Protein AF-A0A812GEQ7-F1 (afdb_monomer)

Mean predicted aligned error: 13.12 Å

Structure (mmCIF, N/CA/C/O backbone):
data_AF-A0A812GEQ7-F1
#
_entry.id   AF-A0A812GEQ7-F1
#
loop_
_atom_site.group_PDB
_atom_site.id
_atom_site.type_symbol
_atom_site.label_atom_id
_atom_site.label_alt_id
_atom_site.label_comp_id
_atom_site.label_asym_id
_atom_site.label_entity_id
_atom_site.label_seq_id
_atom_site.pdbx_PDB_ins_code
_atom_site.Cartn_x
_atom_site.Cartn_y
_atom_site.Cartn_z
_atom_site.occupancy
_atom_site.B_iso_or_equiv
_atom_site.auth_seq_id
_atom_site.auth_comp_id
_atom_site.auth_asym_id
_atom_site.auth_atom_id
_atom_site.pdbx_PDB_model_num
ATOM 1 N N . MET A 1 1 ? 52.650 48.477 -54.636 1.00 41.59 1 MET A N 1
ATOM 2 C CA . MET A 1 1 ? 52.864 47.224 -53.885 1.00 41.59 1 MET A CA 1
ATOM 3 C C . MET A 1 1 ? 51.781 47.128 -52.823 1.00 41.59 1 MET A C 1
ATOM 5 O O . MET A 1 1 ? 51.827 47.891 -51.873 1.00 41.59 1 MET A O 1
ATOM 9 N N . ALA A 1 2 ? 50.787 46.263 -53.004 1.00 38.09 2 ALA A N 1
ATOM 10 C CA . ALA A 1 2 ? 49.797 45.956 -51.974 1.00 38.09 2 ALA A CA 1
ATOM 11 C C . ALA A 1 2 ? 49.578 44.440 -52.009 1.00 38.09 2 ALA A C 1
ATOM 13 O O . ALA A 1 2 ? 49.110 43.899 -53.008 1.00 38.09 2 ALA A O 1
ATOM 14 N N . ARG A 1 3 ? 50.054 43.754 -50.967 1.00 40.00 3 ARG A N 1
ATOM 15 C CA . ARG A 1 3 ? 49.939 42.303 -50.798 1.00 40.00 3 ARG A CA 1
ATOM 16 C C . ARG A 1 3 ? 48.528 41.986 -50.309 1.00 40.00 3 ARG A C 1
ATOM 18 O O . ARG A 1 3 ? 48.161 42.398 -49.214 1.00 40.00 3 ARG A O 1
ATOM 25 N N . ALA A 1 4 ? 47.769 41.246 -51.111 1.00 40.28 4 ALA A N 1
ATOM 26 C CA . ALA A 1 4 ? 46.547 40.589 -50.676 1.00 40.28 4 ALA A CA 1
ATOM 27 C C . ALA A 1 4 ? 46.926 39.387 -49.796 1.00 40.28 4 ALA A C 1
ATOM 29 O O . ALA A 1 4 ? 47.570 38.448 -50.263 1.00 40.28 4 ALA A O 1
ATOM 30 N N . LEU A 1 5 ? 46.572 39.443 -48.513 1.00 43.34 5 LEU A N 1
ATOM 31 C CA . LEU A 1 5 ? 46.620 38.301 -47.604 1.00 43.34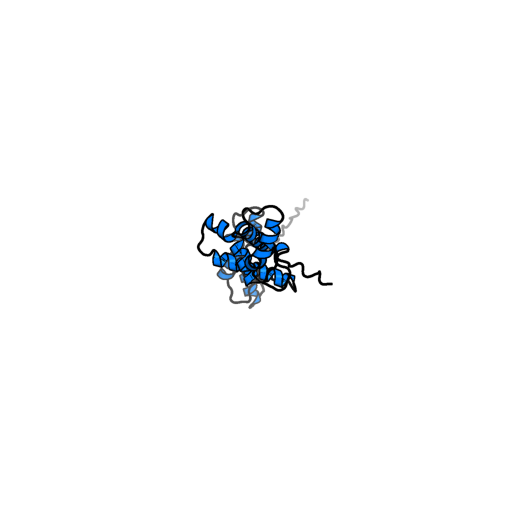 5 LEU A CA 1
ATOM 32 C C . LEU A 1 5 ? 45.310 37.527 -47.761 1.00 43.34 5 LEU A C 1
ATOM 34 O O . LEU A 1 5 ? 44.252 37.983 -47.337 1.00 43.34 5 LEU A O 1
ATOM 38 N N . VAL A 1 6 ? 45.395 36.371 -48.416 1.00 46.00 6 VAL A N 1
ATOM 39 C CA . VAL A 1 6 ? 44.318 35.382 -48.496 1.00 46.00 6 VAL A CA 1
ATOM 40 C C . VAL A 1 6 ? 44.227 34.698 -47.131 1.00 46.00 6 VAL A C 1
ATOM 42 O O . VAL A 1 6 ? 45.097 33.913 -46.763 1.00 46.00 6 VAL A O 1
ATOM 45 N N . LEU A 1 7 ? 43.196 35.040 -46.359 1.00 41.62 7 LEU A N 1
ATOM 46 C CA . LEU A 1 7 ? 42.798 34.307 -45.161 1.00 41.62 7 LEU A CA 1
ATOM 47 C C . LEU A 1 7 ? 42.122 33.005 -45.604 1.00 41.62 7 LEU A C 1
ATOM 49 O O . LEU A 1 7 ? 40.969 33.004 -46.032 1.00 41.62 7 LEU A O 1
ATOM 53 N N . SER A 1 8 ? 42.861 31.900 -45.532 1.00 46.44 8 SER A N 1
ATOM 54 C CA . SER A 1 8 ? 42.314 30.556 -45.705 1.00 46.44 8 SER A CA 1
ATOM 55 C C . SER A 1 8 ? 41.349 30.244 -44.561 1.00 46.44 8 SER A C 1
ATOM 57 O O . SER A 1 8 ? 41.766 30.044 -43.421 1.00 46.44 8 SER A O 1
ATOM 59 N N . LEU A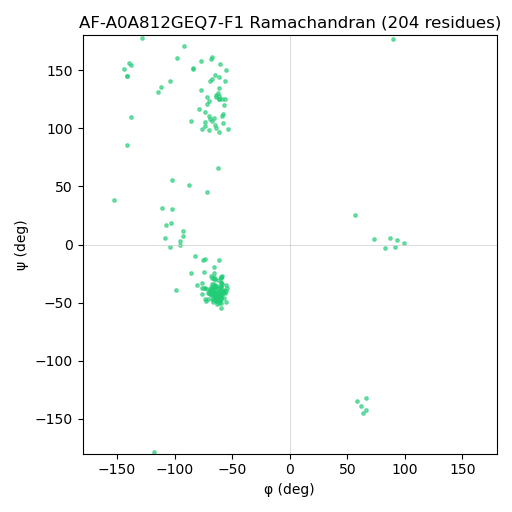 1 9 ? 40.054 30.195 -44.875 1.00 41.38 9 LEU A N 1
ATOM 60 C CA . LEU A 1 9 ? 39.029 29.582 -44.036 1.00 41.38 9 LEU A CA 1
ATOM 61 C C . LEU A 1 9 ? 39.306 28.077 -43.945 1.00 41.38 9 LEU A C 1
ATOM 63 O O . LEU A 1 9 ? 39.027 27.324 -44.876 1.00 41.38 9 LEU A O 1
ATOM 67 N N . VAL A 1 10 ? 39.858 27.637 -42.815 1.00 43.94 10 VAL A N 1
ATOM 68 C CA . VAL A 1 10 ? 39.809 26.230 -42.416 1.00 43.94 10 VAL A CA 1
ATOM 69 C C . VAL A 1 10 ? 38.399 25.987 -41.893 1.00 43.94 10 VAL A C 1
ATOM 71 O O . VAL A 1 10 ? 38.064 26.362 -40.772 1.00 43.94 10 VAL A O 1
ATOM 74 N N . VAL A 1 11 ? 37.548 25.406 -42.735 1.00 41.41 11 VAL A N 1
ATOM 75 C CA . VAL A 1 11 ? 36.257 24.867 -42.310 1.00 41.41 11 VAL A CA 1
ATOM 76 C C . VAL A 1 11 ? 36.564 23.628 -41.470 1.00 41.41 11 VAL A C 1
ATOM 78 O O . VAL A 1 11 ? 36.848 22.562 -42.015 1.00 41.41 11 VAL A O 1
ATOM 81 N N . LEU A 1 12 ? 36.561 23.768 -40.140 1.00 38.09 12 LEU A N 1
ATOM 82 C CA . LEU A 1 12 ? 36.453 22.613 -39.255 1.00 38.09 12 LEU A CA 1
ATOM 83 C C . LEU A 1 12 ? 35.075 21.995 -39.505 1.00 38.09 12 LEU A C 1
ATOM 85 O O . LEU A 1 12 ? 34.063 22.499 -39.027 1.00 38.09 12 LEU A O 1
ATOM 89 N N . SER A 1 13 ? 35.044 20.925 -40.295 1.00 40.91 13 SER A N 1
ATOM 90 C CA . SER A 1 13 ? 33.899 20.024 -40.333 1.00 40.91 13 SER A CA 1
ATOM 91 C C . SER A 1 13 ? 33.851 19.318 -38.982 1.00 40.91 13 SER A C 1
ATOM 93 O O . SER A 1 13 ? 34.698 18.475 -38.693 1.00 40.91 13 SER A O 1
ATOM 95 N N . SER A 1 14 ? 32.902 19.699 -38.131 1.00 42.06 14 SER A N 1
ATOM 96 C CA . SER A 1 14 ? 32.458 18.861 -37.025 1.00 42.06 14 SER A CA 1
ATOM 97 C C . SER A 1 14 ? 31.893 17.586 -37.642 1.00 42.06 14 SER A C 1
ATOM 99 O O . SER A 1 14 ? 30.770 17.581 -38.136 1.00 42.06 14 SER A O 1
ATOM 101 N N . ALA A 1 15 ? 32.710 16.536 -37.708 1.00 43.69 15 ALA A N 1
ATOM 102 C CA . ALA A 1 15 ? 32.207 15.202 -37.960 1.00 43.69 15 ALA A CA 1
ATOM 103 C C . ALA A 1 15 ? 31.201 14.900 -36.847 1.00 43.69 15 ALA A C 1
ATOM 105 O O . ALA A 1 15 ? 31.591 14.816 -35.681 1.00 43.69 15 ALA A O 1
ATOM 106 N N . ASP A 1 16 ? 29.921 14.798 -37.202 1.00 45.41 16 ASP A N 1
ATOM 107 C CA . ASP A 1 16 ? 28.924 14.129 -36.379 1.00 45.41 16 ASP A CA 1
ATOM 108 C C . ASP A 1 16 ? 29.473 12.731 -36.091 1.00 45.41 16 ASP A C 1
ATOM 110 O O . ASP A 1 16 ? 29.484 11.854 -36.959 1.00 45.41 16 ASP A O 1
ATOM 114 N N . ALA A 1 17 ? 30.055 12.553 -34.904 1.00 52.19 17 ALA A N 1
ATOM 115 C CA . ALA A 1 17 ? 30.500 11.253 -34.450 1.00 52.19 17 ALA A CA 1
ATOM 116 C C . ALA A 1 17 ? 29.262 10.360 -34.449 1.00 52.19 17 ALA A C 1
ATOM 118 O O . ALA A 1 17 ? 28.338 10.590 -33.671 1.00 52.19 17 ALA A O 1
ATOM 119 N N . THR A 1 18 ? 29.209 9.386 -35.361 1.00 67.50 18 THR A N 1
ATOM 120 C CA . THR A 1 18 ? 28.123 8.411 -35.363 1.00 67.50 18 THR A CA 1
ATOM 121 C C . THR A 1 18 ? 28.146 7.745 -33.992 1.00 67.50 18 THR A C 1
ATOM 123 O O . THR A 1 18 ? 29.195 7.201 -33.618 1.00 67.50 18 THR A O 1
ATOM 126 N N . PRO A 1 19 ? 27.060 7.836 -33.208 1.00 70.44 19 PRO A N 1
ATOM 127 C CA . PRO A 1 19 ? 27.050 7.216 -31.900 1.00 70.44 19 PRO A CA 1
ATOM 128 C C . PRO A 1 19 ? 27.355 5.723 -32.078 1.00 70.44 19 PRO A C 1
ATOM 130 O O . PRO A 1 19 ? 26.976 5.110 -33.078 1.00 70.44 19 PRO A O 1
ATOM 133 N N . CYS A 1 20 ? 28.144 5.169 -31.155 1.00 83.75 20 CYS A N 1
ATOM 134 C CA . CYS A 1 20 ? 28.628 3.781 -31.182 1.00 83.75 20 CYS A CA 1
ATOM 135 C C . CYS A 1 20 ? 29.723 3.448 -32.220 1.00 83.75 20 CYS A C 1
ATOM 137 O O . CYS A 1 20 ? 30.130 2.286 -32.317 1.00 83.75 20 CYS A O 1
ATOM 139 N N . ALA A 1 21 ? 30.253 4.424 -32.971 1.00 83.06 21 ALA A N 1
ATOM 140 C CA . ALA A 1 21 ? 31.352 4.178 -33.907 1.00 83.06 21 ALA A CA 1
ATOM 141 C C . ALA A 1 21 ? 32.620 3.674 -33.192 1.00 83.06 21 ALA A C 1
ATOM 143 O O . ALA A 1 21 ? 33.123 4.302 -32.263 1.00 83.06 21 ALA A O 1
ATOM 144 N N . GLY A 1 22 ? 33.165 2.548 -33.665 1.00 82.25 22 GLY A N 1
ATOM 145 C CA . GLY A 1 22 ? 34.380 1.933 -33.116 1.00 82.25 22 GLY A CA 1
ATOM 146 C C . GLY A 1 22 ? 34.143 0.891 -32.018 1.00 82.25 22 GLY A C 1
ATOM 147 O O . GLY A 1 22 ? 35.110 0.274 -31.575 1.00 82.25 22 GLY A O 1
ATOM 148 N N . LEU A 1 23 ? 32.888 0.657 -31.620 1.00 87.31 23 LEU A N 1
ATOM 149 C CA . LEU A 1 23 ? 32.506 -0.471 -30.771 1.00 87.31 23 LEU A CA 1
ATOM 150 C C . LEU A 1 23 ? 32.284 -1.729 -31.615 1.00 87.31 23 LEU A C 1
ATOM 152 O O . LEU A 1 23 ? 31.870 -1.655 -32.772 1.00 87.31 23 LEU A O 1
ATOM 156 N N . TYR A 1 24 ? 32.513 -2.896 -31.015 1.00 84.19 24 TYR A N 1
ATOM 157 C CA . TYR A 1 24 ? 32.300 -4.192 -31.660 1.00 84.19 24 TYR A CA 1
ATOM 158 C C . TYR A 1 24 ? 31.642 -5.176 -30.689 1.00 84.19 24 TYR A C 1
ATOM 160 O O . TYR A 1 24 ? 31.786 -5.068 -29.473 1.00 84.19 24 TYR A O 1
ATOM 168 N N . GLY A 1 25 ? 30.920 -6.164 -31.221 1.00 86.94 25 GLY A N 1
ATOM 169 C CA . GLY A 1 25 ? 30.283 -7.200 -30.405 1.00 86.94 25 GLY A CA 1
ATOM 170 C C . GLY A 1 25 ? 29.165 -6.655 -29.508 1.00 86.94 25 GLY A C 1
ATOM 171 O O . GLY A 1 25 ? 28.407 -5.777 -29.917 1.00 86.94 25 GLY A O 1
ATOM 172 N N . ALA A 1 26 ? 29.044 -7.183 -28.288 1.00 86.94 26 ALA A N 1
ATOM 173 C CA . ALA A 1 26 ? 27.939 -6.860 -27.381 1.00 86.94 26 ALA A CA 1
ATOM 174 C C . ALA A 1 26 ? 27.856 -5.365 -27.019 1.00 86.94 26 ALA A C 1
ATOM 176 O O . ALA A 1 26 ? 26.758 -4.824 -26.944 1.00 86.94 26 ALA A O 1
ATOM 177 N N . GLU A 1 27 ? 28.995 -4.681 -26.881 1.00 86.94 27 GLU A N 1
ATOM 178 C CA . GLU A 1 27 ? 29.043 -3.248 -26.555 1.00 86.94 27 GLU A CA 1
ATOM 179 C C . GLU A 1 27 ? 28.454 -2.384 -27.679 1.00 86.94 27 GLU A C 1
ATOM 181 O O . GLU A 1 27 ? 27.774 -1.394 -27.418 1.00 86.94 27 GLU A O 1
ATOM 186 N N . SER A 1 28 ? 28.653 -2.788 -28.940 1.00 89.62 28 SER A N 1
ATOM 187 C CA . SER A 1 28 ? 28.064 -2.085 -30.087 1.00 89.62 28 SER A CA 1
ATOM 188 C C . SER A 1 28 ? 26.542 -2.223 -30.137 1.00 89.62 28 SER A C 1
ATOM 190 O O . SER A 1 28 ? 25.852 -1.250 -30.425 1.00 89.62 28 SER A O 1
ATOM 192 N N . LEU A 1 29 ? 26.017 -3.403 -29.790 1.00 88.88 29 LEU A N 1
ATOM 193 C CA . LEU A 1 29 ? 24.578 -3.667 -29.721 1.00 88.88 29 LEU A CA 1
ATOM 194 C C . LEU A 1 29 ? 23.929 -2.964 -28.524 1.00 88.88 29 LEU A C 1
ATOM 196 O O . LEU A 1 29 ? 22.829 -2.439 -28.646 1.00 88.88 29 LEU A O 1
ATOM 200 N N . GLN A 1 30 ? 24.616 -2.917 -27.381 1.00 91.12 30 GLN A N 1
ATOM 201 C CA . GLN A 1 30 ? 24.130 -2.211 -26.197 1.00 91.12 30 GLN A CA 1
ATOM 202 C C . GLN A 1 30 ? 24.058 -0.700 -26.441 1.00 91.12 30 GLN A C 1
ATOM 204 O O . GLN A 1 30 ? 23.060 -0.072 -26.098 1.00 91.12 30 GLN A O 1
ATOM 209 N N . CYS A 1 31 ? 25.082 -0.127 -27.079 1.00 90.81 31 CYS A N 1
ATOM 210 C CA . CYS A 1 31 ? 25.084 1.282 -27.452 1.00 90.81 31 CYS A CA 1
ATOM 211 C C . CYS A 1 31 ? 23.994 1.598 -28.493 1.00 90.81 31 CYS A C 1
ATOM 213 O O . CYS A 1 31 ? 23.263 2.570 -28.328 1.00 90.81 31 CYS A O 1
ATOM 215 N N . ALA A 1 32 ? 23.827 0.754 -29.522 1.00 91.44 32 ALA A N 1
ATOM 216 C CA . ALA A 1 32 ? 22.763 0.926 -30.515 1.00 91.44 32 ALA A CA 1
ATOM 217 C C . ALA A 1 32 ? 21.369 0.896 -29.869 1.00 91.44 32 ALA A C 1
ATOM 219 O O . ALA A 1 32 ? 20.527 1.734 -30.179 1.00 91.44 32 ALA A O 1
ATOM 220 N N . TRP A 1 33 ? 21.153 -0.015 -28.917 1.00 93.19 33 TRP A N 1
ATOM 221 C CA . TRP A 1 33 ? 19.910 -0.073 -28.158 1.00 93.19 33 TRP A CA 1
ATOM 222 C C . TRP A 1 33 ? 19.654 1.202 -27.354 1.00 93.19 33 TRP A C 1
ATOM 224 O O . TRP A 1 33 ? 18.553 1.746 -27.387 1.00 93.19 33 TRP A O 1
ATOM 234 N N . GLU A 1 34 ? 20.661 1.708 -26.645 1.00 93.44 34 GLU A N 1
ATOM 235 C CA . GLU A 1 34 ? 20.509 2.935 -25.865 1.00 93.44 34 GLU A CA 1
ATOM 236 C C . GLU A 1 34 ? 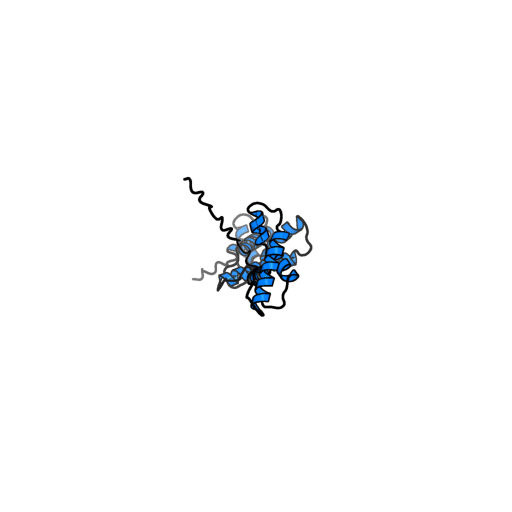20.119 4.132 -26.749 1.00 93.44 34 GLU A C 1
ATOM 238 O O . GLU A 1 34 ? 19.239 4.915 -26.388 1.00 93.44 34 GLU A O 1
ATOM 243 N N . GLU A 1 35 ? 20.724 4.254 -27.929 1.00 94.06 35 GLU A N 1
ATOM 244 C CA . GLU A 1 35 ? 20.412 5.325 -28.879 1.00 94.06 35 GLU A CA 1
ATOM 245 C C . GLU A 1 35 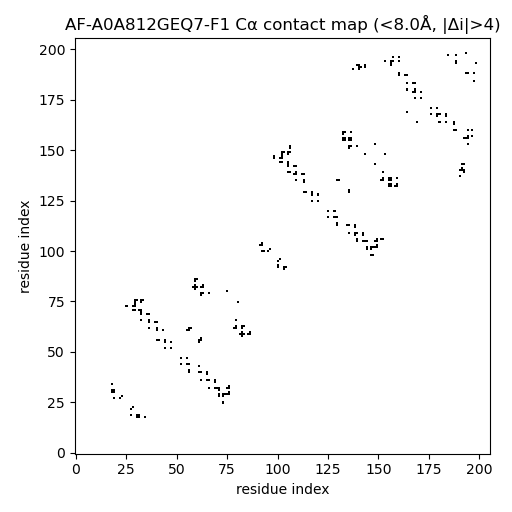? 19.022 5.181 -29.504 1.00 94.06 35 GLU A C 1
ATOM 247 O O . GLU A 1 35 ? 18.294 6.170 -29.621 1.00 94.06 35 GLU A O 1
ATOM 252 N N . ASP A 1 36 ? 18.612 3.958 -29.838 1.00 94.00 36 ASP A N 1
ATOM 253 C CA . ASP A 1 36 ? 17.262 3.672 -30.321 1.00 94.00 36 ASP A CA 1
ATOM 254 C C . ASP A 1 36 ? 16.204 4.043 -29.268 1.00 94.00 36 ASP A C 1
ATOM 256 O O . ASP A 1 36 ? 15.207 4.699 -29.584 1.00 94.00 36 ASP A O 1
ATOM 260 N N . VAL A 1 37 ? 16.446 3.709 -27.994 1.00 94.56 37 VAL A N 1
ATOM 261 C CA . VAL A 1 37 ? 15.556 4.075 -26.880 1.00 94.56 37 VAL A CA 1
ATOM 262 C C . VAL A 1 37 ? 15.503 5.591 -26.699 1.00 94.56 37 VAL A C 1
ATOM 264 O O . VAL A 1 37 ? 14.410 6.142 -26.569 1.00 94.56 37 VAL A O 1
ATOM 267 N N . LYS A 1 38 ? 16.639 6.300 -26.759 1.00 94.12 38 LYS A N 1
ATOM 268 C CA . LYS A 1 38 ? 16.661 7.775 -26.713 1.00 94.12 38 LYS A CA 1
ATOM 269 C C . LYS A 1 38 ? 15.861 8.387 -27.861 1.00 94.12 38 LYS A C 1
ATOM 271 O O . LYS A 1 38 ? 15.068 9.298 -27.634 1.00 94.12 38 LYS A O 1
ATOM 276 N N . SER A 1 39 ? 16.027 7.878 -29.080 1.00 94.69 39 SER A N 1
ATOM 277 C CA . SER A 1 39 ? 15.286 8.352 -30.254 1.00 94.69 39 SER A CA 1
ATOM 278 C C . SER A 1 39 ? 13.777 8.106 -30.126 1.00 94.69 39 SER A C 1
ATOM 280 O O . SER A 1 39 ? 12.957 8.983 -30.428 1.00 94.69 39 SER A O 1
ATOM 282 N N . CYS A 1 40 ? 13.401 6.937 -29.601 1.00 96.50 40 CYS A N 1
ATOM 283 C CA . CYS A 1 40 ? 12.021 6.605 -29.272 1.00 96.50 40 CYS A CA 1
ATOM 284 C C . CYS A 1 40 ? 11.440 7.560 -28.217 1.00 96.50 40 CYS A C 1
ATOM 286 O O . CYS A 1 40 ? 10.335 8.070 -28.408 1.00 96.50 40 CYS A O 1
ATOM 288 N N . LEU A 1 41 ? 12.185 7.879 -27.153 1.00 94.81 41 LEU A N 1
ATOM 289 C CA . LEU A 1 41 ? 11.762 8.833 -26.120 1.00 94.81 41 LEU A CA 1
ATOM 290 C C . LEU A 1 41 ? 11.575 10.250 -26.676 1.00 94.81 41 LEU A C 1
ATOM 292 O O . LEU A 1 41 ? 10.565 10.889 -26.392 1.00 94.81 41 LEU A O 1
ATOM 296 N N . GLU A 1 42 ? 12.497 10.736 -27.512 1.00 92.44 42 GLU A N 1
ATOM 297 C CA . GLU A 1 42 ? 12.363 12.038 -28.186 1.00 92.44 42 GLU A CA 1
ATOM 298 C C . GLU A 1 42 ? 11.112 12.106 -29.070 1.00 92.44 42 GLU A C 1
ATOM 300 O O . GLU A 1 42 ? 10.450 13.143 -29.156 1.00 92.44 42 GLU A O 1
ATOM 305 N N . THR A 1 43 ? 10.772 10.992 -29.720 1.00 94.19 43 THR A N 1
ATOM 306 C CA . THR A 1 43 ? 9.583 10.891 -30.571 1.00 94.19 43 THR A CA 1
ATOM 307 C C . THR A 1 43 ? 8.306 10.833 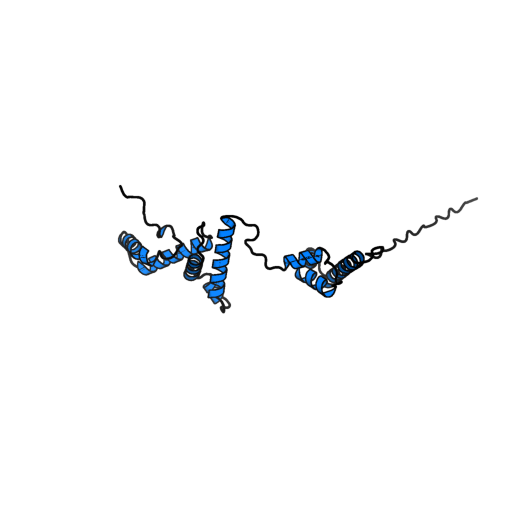-29.736 1.00 94.19 43 THR A C 1
ATOM 309 O O . THR A 1 43 ? 7.367 11.582 -30.008 1.00 94.19 43 THR A O 1
ATOM 312 N N . SER A 1 44 ? 8.283 9.994 -28.700 1.00 92.81 44 SER A N 1
ATOM 313 C CA . SER A 1 44 ? 7.139 9.803 -27.800 1.00 92.81 44 SER A CA 1
ATOM 314 C C . SER A 1 44 ? 6.822 11.056 -26.986 1.00 92.81 44 SER A C 1
ATOM 316 O O . SER A 1 44 ? 5.657 11.393 -26.795 1.00 92.81 44 SER A O 1
ATOM 318 N N . CYS A 1 45 ? 7.850 11.797 -26.569 1.00 93.12 45 CYS A N 1
ATOM 319 C CA . CYS A 1 45 ? 7.708 13.041 -25.817 1.00 93.12 45 CYS A CA 1
ATOM 320 C C . CYS A 1 45 ? 7.674 14.287 -26.710 1.00 93.12 45 CYS A C 1
ATOM 322 O O . CYS A 1 45 ? 7.781 15.412 -26.221 1.00 93.12 45 CYS A O 1
ATOM 324 N N . ARG A 1 46 ? 7.533 14.142 -28.031 1.00 91.62 46 ARG A N 1
ATOM 325 C CA . ARG A 1 46 ? 7.529 15.293 -28.934 1.00 91.62 46 ARG A CA 1
ATOM 326 C C . ARG A 1 46 ? 6.324 16.199 -28.657 1.00 91.62 46 ARG A C 1
ATOM 328 O O . ARG A 1 46 ? 5.180 15.762 -28.680 1.00 91.62 46 ARG A O 1
ATOM 335 N N . GLY A 1 47 ? 6.585 17.494 -28.478 1.00 85.50 47 GLY A N 1
ATOM 336 C CA . G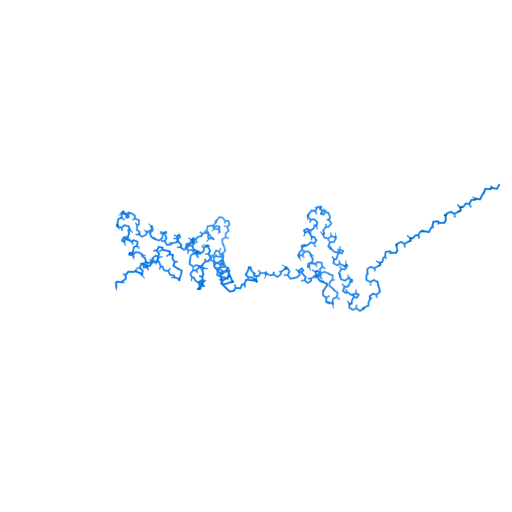LY A 1 47 ? 5.542 18.506 -28.270 1.00 85.50 47 GLY A CA 1
ATOM 337 C C . GLY A 1 47 ? 5.211 18.802 -26.805 1.00 85.50 47 GLY A C 1
ATOM 338 O O . GLY A 1 47 ? 4.335 19.623 -26.546 1.00 85.50 47 GLY A O 1
ATOM 339 N N . CYS A 1 48 ? 5.924 18.192 -25.856 1.00 86.00 48 CYS A N 1
ATOM 340 C CA . CYS A 1 48 ? 5.914 18.625 -24.462 1.00 86.00 48 CYS A CA 1
ATOM 341 C C . CYS A 1 48 ? 6.588 20.007 -24.297 1.00 86.00 48 CYS A C 1
ATOM 343 O O . CYS A 1 48 ? 7.379 20.440 -25.142 1.00 86.00 48 CYS A O 1
ATOM 345 N N . GLY A 1 49 ? 6.317 20.694 -23.183 1.00 84.50 49 GLY A N 1
ATOM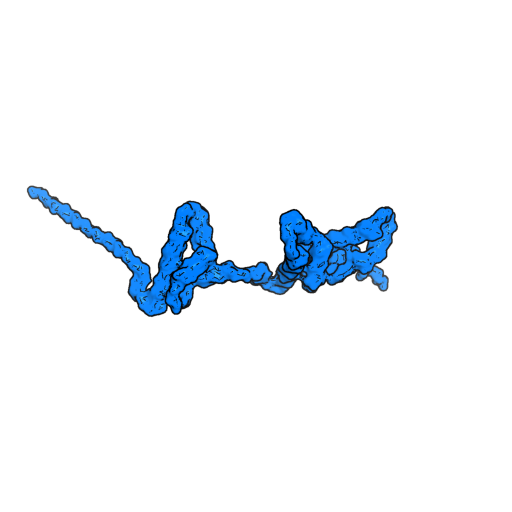 346 C CA . GLY A 1 49 ? 7.011 21.926 -22.799 1.00 84.50 49 GLY A CA 1
ATOM 347 C C . GLY A 1 49 ? 7.262 21.996 -21.293 1.00 84.50 49 GLY A C 1
ATOM 348 O O . GLY A 1 49 ? 6.444 21.536 -20.500 1.00 84.50 49 GLY A O 1
ATOM 349 N N . GLY A 1 50 ? 8.397 22.578 -20.896 1.00 84.81 50 GLY A N 1
ATOM 350 C CA . GLY A 1 50 ? 8.754 22.759 -19.485 1.00 84.81 50 GLY A CA 1
ATOM 351 C C . GLY A 1 50 ? 8.895 21.437 -18.721 1.00 84.81 50 GLY A C 1
ATOM 352 O O . GLY A 1 50 ? 9.426 20.460 -19.244 1.00 84.81 50 GLY A O 1
ATOM 353 N N . GLU A 1 51 ? 8.399 21.408 -17.484 1.00 87.38 51 GLU A N 1
ATOM 354 C CA . GLU A 1 51 ? 8.460 20.251 -16.574 1.00 87.38 51 GLU A CA 1
ATOM 355 C C . GLU A 1 51 ? 7.779 18.988 -17.127 1.00 87.38 51 GLU A C 1
ATOM 357 O O . GLU A 1 51 ? 8.203 17.871 -16.839 1.00 87.38 51 GLU A O 1
ATOM 362 N N . GLN A 1 52 ? 6.782 19.143 -18.004 1.00 85.81 52 GLN A N 1
ATOM 363 C CA . GLN A 1 52 ? 6.084 18.013 -18.622 1.00 85.81 52 GLN A CA 1
ATOM 364 C C . GLN A 1 52 ? 7.002 17.185 -19.528 1.00 85.81 52 GLN A C 1
ATOM 366 O O . GLN A 1 52 ? 6.809 15.980 -19.661 1.00 85.81 52 GLN A O 1
ATOM 371 N N . CYS A 1 53 ? 8.017 17.809 -20.136 1.00 89.12 53 CYS A N 1
ATOM 372 C CA . CYS A 1 53 ? 9.013 17.074 -20.912 1.00 89.12 53 CYS A CA 1
ATOM 373 C C . CYS A 1 53 ? 9.894 16.196 -20.044 1.00 89.12 53 CYS A C 1
ATOM 375 O O . CYS A 1 53 ? 10.248 15.096 -20.456 1.00 89.12 53 CYS A O 1
ATOM 377 N N . GLN A 1 54 ? 10.264 16.699 -18.870 1.00 89.81 54 GLN A N 1
ATOM 378 C CA . GLN A 1 54 ? 11.073 15.940 -17.937 1.00 89.81 54 GLN A CA 1
ATOM 379 C C . GLN A 1 54 ? 10.277 14.740 -17.423 1.00 89.81 54 GLN A C 1
ATOM 381 O O . GLN A 1 54 ? 10.737 13.615 -17.568 1.00 89.81 54 GLN A O 1
ATOM 386 N N . LEU A 1 55 ? 9.037 14.969 -16.976 1.00 91.94 55 LEU A N 1
ATOM 387 C CA . LEU A 1 55 ? 8.141 13.899 -16.535 1.00 91.94 55 LEU A CA 1
ATOM 388 C C . LEU A 1 55 ? 7.922 12.837 -17.618 1.00 91.94 55 LEU A C 1
ATOM 390 O O . LEU A 1 55 ? 7.968 11.655 -17.318 1.00 91.94 55 LEU A O 1
ATOM 394 N N . CYS A 1 56 ? 7.739 13.240 -18.879 1.00 92.94 56 CYS A N 1
ATOM 395 C CA . CYS A 1 56 ? 7.580 12.294 -19.985 1.00 92.94 56 CYS A CA 1
ATOM 396 C C . CYS A 1 56 ? 8.843 11.453 -20.235 1.00 92.94 56 CYS A C 1
ATOM 398 O O . CYS A 1 56 ? 8.753 10.254 -20.479 1.00 92.94 56 CYS A O 1
ATOM 400 N N . ARG A 1 57 ? 10.030 12.069 -20.175 1.00 92.12 57 ARG A N 1
ATOM 401 C CA . ARG A 1 57 ? 11.310 11.379 -20.414 1.00 92.12 57 ARG A CA 1
ATOM 402 C C . ARG A 1 57 ? 11.731 10.477 -19.259 1.00 92.12 57 ARG A C 1
ATOM 404 O O . ARG A 1 57 ? 12.523 9.571 -19.480 1.00 92.12 57 ARG A O 1
ATOM 411 N N . GLU A 1 58 ? 11.232 10.755 -18.060 1.00 91.06 58 GLU A N 1
ATOM 412 C CA . GLU A 1 58 ? 11.456 9.976 -16.839 1.00 91.06 58 GLU A CA 1
ATOM 413 C C . GLU A 1 58 ? 10.318 8.971 -16.576 1.00 91.06 58 GLU A C 1
ATOM 415 O O . GLU A 1 58 ? 10.368 8.215 -15.607 1.00 91.06 58 GLU A O 1
ATOM 420 N N . ASP A 1 59 ? 9.294 8.925 -17.435 1.00 93.25 59 ASP A N 1
ATOM 421 C CA . ASP A 1 59 ? 8.167 8.012 -17.277 1.00 93.25 59 ASP A CA 1
ATOM 422 C C . ASP A 1 59 ? 8.601 6.562 -17.549 1.00 93.25 59 ASP A C 1
ATOM 424 O O . ASP A 1 59 ? 8.884 6.164 -18.683 1.00 93.25 59 ASP A O 1
ATOM 428 N N . ALA A 1 60 ? 8.622 5.748 -16.491 1.00 93.88 60 ALA A N 1
ATOM 429 C CA . ALA A 1 60 ? 9.050 4.355 -16.553 1.00 93.88 60 ALA A CA 1
ATOM 430 C C . ALA A 1 60 ? 8.215 3.497 -17.522 1.00 93.88 60 ALA A C 1
ATOM 432 O O . ALA A 1 60 ? 8.750 2.544 -18.089 1.00 93.88 60 ALA A O 1
ATOM 433 N N . GLN A 1 61 ? 6.934 3.816 -17.758 1.00 94.62 61 GLN A N 1
ATOM 434 C CA . GLN A 1 61 ? 6.110 3.096 -18.737 1.00 94.62 61 GLN A CA 1
ATOM 435 C C . GLN A 1 61 ? 6.567 3.410 -20.158 1.00 94.62 61 GLN A C 1
ATOM 437 O O . GLN A 1 61 ? 6.749 2.489 -20.955 1.00 94.62 61 GLN A O 1
ATOM 442 N N . ILE A 1 62 ? 6.784 4.691 -20.467 1.00 94.19 62 ILE A N 1
ATOM 443 C CA . ILE A 1 62 ? 7.242 5.128 -21.791 1.00 94.19 62 ILE A CA 1
ATOM 444 C C . ILE A 1 62 ? 8.644 4.576 -22.066 1.00 94.19 62 ILE A C 1
ATOM 446 O O . ILE A 1 62 ? 8.875 3.990 -23.126 1.00 94.19 62 ILE A O 1
ATOM 450 N N . ILE A 1 63 ? 9.561 4.684 -21.099 1.00 95.88 63 ILE A N 1
ATOM 451 C CA . ILE A 1 63 ? 10.917 4.132 -21.222 1.00 95.88 63 ILE A CA 1
ATOM 452 C C . ILE A 1 63 ? 10.852 2.620 -21.443 1.00 95.88 63 ILE A C 1
ATOM 454 O O . ILE A 1 63 ? 11.450 2.115 -22.390 1.00 95.88 63 ILE A O 1
ATOM 458 N N . ASN A 1 64 ? 10.099 1.883 -20.623 1.00 95.50 64 ASN A N 1
ATOM 459 C CA . ASN A 1 64 ? 9.986 0.433 -20.758 1.00 95.50 64 ASN A CA 1
ATOM 460 C C . ASN A 1 64 ? 9.349 0.009 -22.094 1.00 95.50 64 ASN A C 1
ATOM 462 O O . ASN A 1 64 ? 9.775 -0.995 -22.660 1.00 95.50 64 ASN A O 1
ATOM 466 N N . ALA A 1 65 ? 8.383 0.767 -22.623 1.00 95.88 65 ALA A N 1
ATOM 467 C CA . ALA A 1 65 ? 7.823 0.527 -23.953 1.00 95.88 65 ALA A CA 1
ATOM 468 C C . ALA A 1 65 ? 8.893 0.693 -25.045 1.00 95.88 65 ALA A C 1
ATOM 470 O O . ALA A 1 65 ? 9.141 -0.244 -25.803 1.00 95.88 65 ALA A O 1
ATOM 471 N N . CYS A 1 66 ? 9.623 1.814 -25.041 1.00 96.31 66 CYS A N 1
ATOM 472 C CA . CYS A 1 66 ? 10.743 2.034 -25.960 1.00 96.31 66 CYS A CA 1
ATOM 473 C C . CYS A 1 66 ? 11.821 0.940 -25.841 1.00 96.31 66 CYS A C 1
ATOM 475 O O . CYS A 1 66 ? 12.362 0.473 -26.841 1.00 96.31 66 CYS A O 1
ATOM 477 N N . CYS A 1 67 ? 12.115 0.480 -24.624 1.00 95.94 67 CYS A N 1
ATOM 478 C CA . CYS A 1 67 ? 13.065 -0.602 -24.377 1.00 95.94 67 CYS A CA 1
ATOM 479 C C . CYS A 1 67 ? 12.612 -1.954 -24.943 1.00 95.94 67 CYS A C 1
ATOM 481 O O . CYS A 1 67 ? 13.459 -2.741 -25.364 1.00 95.94 67 CYS A O 1
ATOM 483 N N . GLN A 1 68 ? 11.308 -2.239 -24.943 1.00 94.38 68 GLN A N 1
ATOM 484 C CA . GLN A 1 68 ? 10.753 -3.469 -25.511 1.00 94.38 68 GLN A CA 1
ATOM 485 C C . GLN A 1 68 ? 10.720 -3.424 -27.039 1.00 94.38 68 GLN A C 1
ATOM 487 O O . GLN A 1 68 ? 11.103 -4.405 -27.677 1.00 94.38 68 GLN A O 1
ATOM 492 N N . ASP A 1 69 ? 10.327 -2.287 -27.613 1.00 94.69 69 ASP A N 1
ATOM 493 C CA . ASP A 1 69 ? 10.217 -2.107 -29.065 1.00 94.69 69 ASP A CA 1
ATOM 494 C C . ASP A 1 69 ? 11.582 -2.145 -29.768 1.00 94.69 69 ASP A C 1
ATOM 496 O O . ASP A 1 69 ? 11.686 -2.590 -30.912 1.00 94.69 69 ASP A O 1
ATOM 500 N N . HIS A 1 70 ? 12.644 -1.740 -29.066 1.00 92.12 70 HIS A N 1
ATOM 501 C CA . HIS A 1 70 ? 14.006 -1.661 -29.595 1.00 92.12 70 HIS A CA 1
ATOM 502 C C . HIS A 1 70 ? 14.965 -2.693 -28.982 1.00 92.12 70 HIS A C 1
ATOM 504 O O . HIS A 1 70 ? 16.152 -2.436 -28.843 1.00 92.12 70 HIS A O 1
ATOM 510 N N . TRP A 1 71 ? 14.483 -3.872 -28.587 1.00 90.38 71 TRP A N 1
ATOM 511 C CA . TRP A 1 71 ? 15.316 -4.911 -27.968 1.00 90.38 71 TRP A CA 1
ATOM 512 C C . TRP A 1 71 ? 16.412 -5.474 -28.905 1.00 90.38 71 TRP A C 1
ATOM 514 O O . TRP A 1 71 ? 16.117 -6.021 -29.969 1.00 90.38 71 TRP A O 1
ATOM 524 N N . HIS A 1 72 ? 17.679 -5.467 -28.459 1.00 85.25 72 HIS A N 1
ATOM 525 C CA . HIS A 1 72 ? 18.848 -5.931 -29.244 1.00 85.25 72 HIS A CA 1
ATOM 526 C C . HIS A 1 72 ? 19.457 -7.279 -28.799 1.00 85.25 72 HIS A C 1
ATOM 528 O O . HIS A 1 72 ? 20.572 -7.621 -29.184 1.00 85.25 72 HIS A O 1
ATOM 534 N N . SER A 1 73 ? 18.744 -8.090 -28.007 1.00 86.62 73 SER A N 1
ATOM 535 C CA . SER A 1 73 ? 19.204 -9.428 -27.549 1.00 86.62 73 SER A CA 1
ATOM 536 C C . SER A 1 73 ? 20.540 -9.450 -26.801 1.00 86.62 73 SER A C 1
ATOM 538 O O . SER A 1 73 ? 21.219 -10.476 -26.748 1.00 86.62 73 SER A O 1
ATOM 540 N N . VAL A 1 74 ? 20.889 -8.326 -26.182 1.00 90.56 74 VAL A N 1
ATOM 541 C CA . VAL A 1 74 ? 22.028 -8.164 -25.275 1.00 90.56 74 VAL A CA 1
ATOM 542 C C . VAL A 1 74 ? 21.538 -7.775 -23.883 1.00 90.56 74 VAL A C 1
ATOM 544 O O . VAL A 1 74 ? 20.336 -7.705 -23.633 1.00 90.56 74 VAL A O 1
ATOM 547 N N . ASP A 1 75 ? 22.465 -7.562 -22.952 1.00 91.25 75 ASP A N 1
ATOM 548 C CA . ASP A 1 75 ? 22.128 -7.024 -21.638 1.00 91.25 75 ASP A CA 1
ATOM 549 C C . ASP A 1 75 ? 21.530 -5.605 -21.781 1.00 91.25 75 ASP A C 1
ATOM 551 O O . ASP A 1 75 ? 22.109 -4.783 -22.500 1.00 91.25 75 ASP A O 1
ATOM 555 N N . PRO A 1 76 ? 20.379 -5.301 -21.148 1.00 91.00 76 PRO A N 1
ATOM 556 C CA . PRO A 1 76 ? 19.727 -4.009 -21.318 1.00 91.00 76 PRO A CA 1
ATOM 557 C C . PRO A 1 76 ? 20.582 -2.831 -20.852 1.00 91.00 76 PRO A C 1
ATOM 559 O O . PRO A 1 76 ? 21.265 -2.940 -19.824 1.00 91.00 76 PRO A O 1
ATOM 562 N N . PRO A 1 77 ? 20.508 -1.675 -21.541 1.00 92.31 77 PRO A N 1
ATOM 563 C CA . PRO A 1 77 ? 21.103 -0.450 -21.030 1.00 92.31 77 PRO A CA 1
ATOM 564 C C . PRO A 1 77 ? 20.458 -0.081 -19.688 1.00 92.31 77 PRO A C 1
ATOM 566 O O . PRO A 1 77 ? 19.324 -0.472 -19.391 1.00 92.31 77 PRO A O 1
ATOM 569 N N . GLN A 1 78 ? 21.191 0.667 -18.859 1.00 93.25 78 GLN A N 1
ATOM 570 C CA . GLN A 1 78 ? 20.797 0.917 -17.469 1.00 93.25 78 GLN A CA 1
ATOM 571 C C . GLN A 1 78 ? 19.404 1.555 -17.363 1.00 93.25 78 GLN A C 1
ATOM 573 O O . GLN A 1 78 ? 18.591 1.082 -16.580 1.00 93.25 78 GLN A O 1
ATOM 578 N N . MET A 1 79 ? 19.070 2.501 -18.249 1.00 93.06 79 MET A N 1
ATOM 579 C CA . MET A 1 79 ? 17.735 3.118 -18.308 1.00 93.06 79 MET A CA 1
ATOM 580 C C . MET A 1 79 ? 16.588 2.108 -18.468 1.00 93.06 79 MET A C 1
ATOM 582 O O . MET A 1 79 ? 15.524 2.285 -17.885 1.00 93.06 79 MET A O 1
ATOM 586 N N . CYS A 1 80 ? 16.803 1.016 -19.207 1.00 94.06 80 CYS A N 1
ATOM 587 C CA . CYS A 1 80 ? 15.802 -0.034 -19.379 1.00 94.06 80 CYS A CA 1
ATOM 588 C C . CYS A 1 80 ? 15.688 -0.929 -18.144 1.00 94.06 80 CYS A C 1
ATOM 590 O O . CYS A 1 80 ? 14.605 -1.430 -17.838 1.00 94.06 80 CYS A O 1
ATOM 592 N N . LYS A 1 81 ? 16.799 -1.144 -17.432 1.00 94.31 81 LYS A N 1
ATOM 593 C CA . LYS A 1 81 ? 16.799 -1.874 -16.159 1.00 94.31 81 LYS A CA 1
ATOM 594 C C . LYS A 1 81 ? 16.070 -1.075 -15.087 1.00 94.31 81 LYS A C 1
ATOM 596 O O . LYS A 1 81 ? 15.203 -1.636 -14.426 1.00 94.31 81 LYS A O 1
ATOM 601 N N . ASP A 1 82 ? 16.377 0.213 -14.985 1.00 93.25 82 ASP A N 1
ATOM 602 C CA . ASP A 1 82 ? 15.783 1.127 -14.010 1.00 93.25 82 ASP A CA 1
ATOM 603 C C . ASP A 1 82 ? 14.280 1.275 -14.255 1.00 93.25 82 ASP A C 1
ATOM 605 O O . ASP A 1 82 ? 13.490 1.029 -13.350 1.00 93.25 82 ASP A O 1
ATOM 609 N N . ALA A 1 83 ? 13.863 1.526 -15.502 1.00 93.00 83 ALA A N 1
ATOM 610 C CA . ALA A 1 83 ? 12.446 1.597 -15.850 1.00 93.00 83 ALA A CA 1
ATOM 611 C C . ALA A 1 83 ? 11.703 0.295 -15.518 1.00 93.00 83 ALA A C 1
ATOM 613 O O . ALA A 1 83 ? 10.608 0.317 -14.963 1.00 93.00 83 ALA A O 1
ATOM 614 N N . LYS A 1 84 ? 12.304 -0.867 -15.798 1.00 90.81 84 LYS A N 1
ATOM 615 C CA . LYS A 1 84 ? 11.709 -2.158 -15.435 1.00 90.81 84 LYS A CA 1
ATOM 616 C C . LYS A 1 84 ? 11.604 -2.349 -13.919 1.00 90.81 84 LYS A C 1
ATOM 618 O O . LYS A 1 84 ? 10.647 -2.973 -13.464 1.00 90.81 84 LYS A O 1
ATOM 623 N N . GLU A 1 85 ? 12.573 -1.858 -13.154 1.00 88.25 85 GLU A N 1
ATOM 624 C CA . GLU A 1 85 ? 12.542 -1.893 -11.691 1.00 88.25 85 GLU A CA 1
ATOM 625 C C . GLU A 1 85 ? 11.452 -0.974 -11.133 1.00 88.25 85 GLU A C 1
ATOM 627 O O . GLU A 1 85 ? 10.688 -1.390 -10.265 1.00 88.25 85 GLU A O 1
ATOM 632 N N . ASP A 1 86 ? 11.313 0.233 -11.680 1.00 87.06 86 ASP A N 1
ATOM 633 C CA . ASP A 1 86 ? 10.292 1.199 -11.268 1.00 87.06 86 ASP A CA 1
ATOM 634 C C . ASP A 1 86 ? 8.864 0.740 -11.566 1.00 87.06 86 ASP A C 1
ATOM 636 O O . ASP A 1 86 ? 7.929 1.142 -10.873 1.00 87.06 86 ASP A O 1
ATOM 640 N N . LEU A 1 87 ? 8.694 -0.152 -12.543 1.00 87.94 87 LEU A N 1
ATOM 641 C CA . LEU A 1 87 ? 7.415 -0.790 -12.845 1.00 87.94 87 LEU A CA 1
ATOM 642 C C . LEU A 1 87 ? 7.079 -1.988 -11.952 1.00 87.94 87 LEU A C 1
ATOM 644 O O . LEU A 1 87 ? 5.951 -2.490 -12.014 1.00 87.94 87 LEU A O 1
ATOM 648 N N . LYS A 1 88 ? 8.012 -2.482 -11.129 1.00 84.19 88 LYS A N 1
ATOM 649 C CA . LYS A 1 88 ? 7.677 -3.538 -10.172 1.00 84.19 88 LYS A CA 1
ATOM 650 C C . LYS A 1 88 ? 6.756 -2.973 -9.087 1.00 84.19 88 LYS A C 1
ATOM 652 O O . LYS A 1 88 ? 6.987 -1.861 -8.614 1.00 84.19 88 LYS A O 1
ATOM 657 N N . PRO A 1 89 ? 5.743 -3.736 -8.636 1.00 75.06 89 PRO A N 1
ATOM 658 C CA . PRO A 1 89 ? 4.983 -3.373 -7.448 1.00 75.06 89 PRO A CA 1
ATOM 659 C C . PRO A 1 89 ? 5.945 -3.254 -6.259 1.00 75.06 89 PRO A C 1
ATOM 661 O O . PRO A 1 89 ? 6.438 -4.265 -5.761 1.00 75.06 89 PRO A O 1
ATOM 664 N N . LYS A 1 90 ? 6.254 -2.023 -5.840 1.00 75.62 90 LYS A N 1
ATOM 665 C CA . LYS A 1 90 ? 7.070 -1.765 -4.649 1.00 75.62 90 LYS A CA 1
ATOM 666 C C . LYS A 1 90 ? 6.221 -2.105 -3.431 1.00 75.62 90 LYS A C 1
ATOM 668 O O . LYS A 1 90 ? 5.089 -1.622 -3.327 1.00 75.62 90 LYS A O 1
ATOM 673 N N . ASN A 1 91 ? 6.726 -2.950 -2.531 1.00 81.31 91 ASN A N 1
ATOM 674 C CA . ASN A 1 91 ? 6.035 -3.151 -1.269 1.00 81.31 91 ASN A CA 1
ATOM 675 C C . ASN A 1 91 ? 6.212 -1.848 -0.473 1.00 81.31 91 ASN A C 1
ATOM 677 O O . ASN A 1 91 ? 7.344 -1.413 -0.269 1.00 81.31 91 ASN A O 1
ATOM 681 N N . PRO A 1 92 ? 5.131 -1.190 -0.029 1.00 85.19 92 PRO A N 1
ATOM 682 C CA . PRO A 1 92 ? 5.237 0.067 0.713 1.00 85.19 92 PRO A CA 1
ATOM 683 C C . PRO A 1 92 ? 6.007 -0.070 2.037 1.00 85.19 92 PRO A C 1
ATOM 685 O O . PRO A 1 92 ? 6.386 0.940 2.620 1.00 85.19 92 PRO A O 1
ATOM 688 N N . CYS A 1 93 ? 6.253 -1.299 2.497 1.00 90.25 93 CYS A N 1
ATOM 689 C CA . CYS A 1 93 ? 7.056 -1.605 3.674 1.00 90.25 93 CYS A CA 1
ATOM 690 C C . CYS A 1 93 ? 8.526 -1.942 3.356 1.00 90.25 93 CYS A C 1
ATOM 692 O O . CYS A 1 93 ? 9.275 -2.287 4.273 1.00 90.25 93 CYS A O 1
ATOM 694 N N . ASP A 1 94 ? 8.951 -1.875 2.088 1.00 88.56 94 ASP A N 1
ATOM 695 C CA . ASP A 1 94 ? 10.334 -2.155 1.694 1.00 88.56 94 ASP A CA 1
ATOM 696 C C . ASP A 1 94 ? 11.311 -1.171 2.352 1.00 88.56 94 ASP A C 1
ATOM 698 O O . ASP A 1 94 ? 11.102 0.042 2.376 1.00 88.56 94 ASP A O 1
ATOM 702 N N . GLY A 1 95 ? 12.411 -1.708 2.886 1.00 87.00 95 GLY A N 1
ATOM 703 C CA . GLY A 1 95 ? 13.444 -0.926 3.571 1.00 87.00 95 GLY A CA 1
ATOM 704 C C . GLY A 1 95 ? 13.150 -0.604 5.041 1.00 87.00 95 GLY A C 1
ATOM 705 O O . GLY A 1 95 ? 14.021 -0.040 5.703 1.00 87.00 95 GLY A O 1
ATOM 706 N N . LEU A 1 96 ? 11.984 -0.991 5.571 1.00 91.06 96 LEU A N 1
ATOM 707 C CA . LEU A 1 96 ? 11.694 -0.938 7.006 1.00 91.06 96 LEU A CA 1
ATOM 708 C C . LEU A 1 96 ? 12.235 -2.178 7.725 1.00 91.06 96 LEU A C 1
ATOM 710 O O . LEU A 1 96 ? 12.296 -3.273 7.161 1.00 91.06 96 LEU A O 1
ATOM 714 N N . TYR A 1 97 ? 12.565 -2.028 9.009 1.00 88.00 97 TYR A N 1
ATOM 715 C CA . TYR A 1 97 ? 13.079 -3.122 9.836 1.00 88.00 97 TYR A CA 1
ATOM 716 C C . TYR A 1 97 ? 12.484 -3.099 11.250 1.00 88.00 97 TYR A C 1
ATOM 718 O O . TYR A 1 97 ? 12.072 -2.061 11.764 1.00 88.00 97 TYR A O 1
ATOM 726 N N . GLY A 1 98 ? 12.473 -4.259 11.912 1.00 90.44 98 GLY A N 1
ATOM 727 C CA . GLY A 1 98 ? 12.036 -4.378 13.305 1.00 90.44 98 GLY A CA 1
ATOM 728 C C . GLY A 1 98 ? 10.545 -4.084 13.505 1.00 90.44 98 GLY A C 1
ATOM 729 O O . GLY A 1 98 ? 9.697 -4.644 12.819 1.00 90.44 98 GLY A O 1
ATOM 730 N N . ALA A 1 99 ? 10.216 -3.247 14.491 1.00 89.44 99 ALA A N 1
ATOM 731 C CA . ALA A 1 99 ? 8.824 -2.933 14.823 1.00 89.44 99 ALA A CA 1
ATOM 732 C C . ALA A 1 99 ? 8.120 -2.126 13.719 1.00 89.44 99 ALA A C 1
ATOM 734 O O . ALA A 1 99 ? 6.938 -2.343 13.476 1.00 89.44 99 ALA A O 1
ATOM 735 N N . GLU A 1 100 ? 8.847 -1.251 13.019 1.00 89.88 100 GLU A N 1
ATOM 736 C CA . GLU A 1 100 ? 8.291 -0.418 11.946 1.00 89.88 100 GLU A CA 1
ATOM 737 C C . GLU A 1 100 ? 7.853 -1.262 10.744 1.00 89.88 100 GLU A C 1
ATOM 739 O O . GLU A 1 100 ? 6.792 -1.017 10.170 1.00 89.88 100 GLU A O 1
ATOM 744 N N . SER A 1 101 ? 8.614 -2.306 10.390 1.00 91.19 101 SER A N 1
ATOM 745 C CA . SER A 1 101 ? 8.213 -3.207 9.302 1.00 91.19 101 SER A CA 1
ATOM 746 C C . SER A 1 101 ? 6.984 -4.037 9.663 1.00 91.19 101 SER A C 1
ATOM 748 O O . SER A 1 101 ? 6.125 -4.250 8.811 1.00 91.19 101 SER A O 1
ATOM 750 N N . LEU A 1 102 ? 6.858 -4.459 10.925 1.00 91.56 102 LEU A N 1
ATOM 751 C CA . LEU A 1 102 ? 5.674 -5.165 11.422 1.00 91.56 102 LEU A CA 1
ATOM 752 C C . LEU A 1 102 ? 4.444 -4.251 11.488 1.00 91.56 102 LEU A C 1
ATOM 754 O O . LEU A 1 102 ? 3.352 -4.685 11.135 1.00 91.56 102 LEU A O 1
ATOM 758 N N . GLN A 1 103 ? 4.612 -2.992 11.900 1.00 93.00 103 GLN A N 1
ATOM 759 C CA . GLN A 1 103 ? 3.524 -2.014 11.921 1.00 93.00 103 GLN A CA 1
ATOM 760 C C . GLN A 1 103 ? 3.041 -1.693 10.502 1.00 93.00 103 GLN A C 1
ATOM 762 O O . GLN A 1 103 ? 1.838 -1.682 10.253 1.00 93.00 103 GLN A O 1
ATOM 767 N N . CYS A 1 104 ? 3.963 -1.503 9.554 1.00 92.69 104 CYS A N 1
ATOM 768 C CA . CYS A 1 104 ? 3.604 -1.306 8.154 1.00 92.69 104 CYS A CA 1
ATOM 769 C C . CYS A 1 104 ? 2.896 -2.536 7.569 1.00 92.69 104 CYS A C 1
ATOM 771 O O . CYS A 1 104 ? 1.857 -2.385 6.929 1.00 92.69 104 CYS A O 1
ATOM 773 N N . ALA A 1 105 ? 3.411 -3.746 7.821 1.00 92.88 105 ALA A N 1
ATOM 774 C CA . ALA A 1 105 ? 2.786 -4.984 7.357 1.00 92.88 105 ALA A CA 1
ATOM 775 C C . ALA A 1 105 ? 1.346 -5.112 7.871 1.00 92.88 105 ALA A C 1
ATOM 777 O O . ALA A 1 105 ? 0.441 -5.345 7.074 1.00 92.88 105 ALA A O 1
ATOM 778 N N . TRP A 1 106 ? 1.122 -4.842 9.161 1.00 93.81 106 TRP A N 1
ATOM 779 C CA . TRP A 1 106 ? -0.220 -4.803 9.738 1.00 93.81 106 TRP A CA 1
ATOM 780 C C . TRP A 1 106 ? -1.132 -3.827 8.994 1.00 93.81 106 TRP A C 1
ATOM 782 O O . TRP A 1 106 ? -2.251 -4.165 8.611 1.00 93.81 106 TRP A O 1
ATOM 792 N N . GLU A 1 107 ? -0.662 -2.602 8.763 1.00 93.62 107 GLU A N 1
ATOM 793 C CA . GLU A 1 107 ? -1.459 -1.584 8.087 1.00 93.62 107 GLU A CA 1
ATOM 794 C C . GLU A 1 107 ? -1.841 -2.012 6.662 1.00 93.62 107 GLU A C 1
ATOM 796 O O . GLU A 1 107 ? -2.984 -1.817 6.242 1.00 93.62 107 GLU A O 1
ATOM 801 N N . GLN A 1 108 ? -0.913 -2.626 5.922 1.00 93.44 108 GLN A N 1
ATOM 802 C CA . GLN A 1 108 ? -1.180 -3.131 4.572 1.00 93.44 108 GLN A CA 1
ATOM 803 C C . GLN A 1 108 ? -2.147 -4.311 4.568 1.00 93.44 108 GLN A C 1
ATOM 805 O O . GLN A 1 108 ? -3.038 -4.367 3.717 1.00 93.44 108 GLN A O 1
ATOM 810 N N . ASP A 1 109 ? -2.012 -5.221 5.525 1.00 94.06 109 ASP A N 1
ATOM 811 C CA . ASP A 1 109 ? -2.901 -6.364 5.684 1.00 94.06 109 ASP A CA 1
ATOM 812 C C . ASP A 1 109 ? -4.325 -5.910 6.032 1.00 94.06 109 ASP A C 1
ATOM 814 O O . ASP A 1 109 ? -5.287 -6.318 5.377 1.00 94.06 109 ASP A O 1
ATOM 818 N N . ALA A 1 110 ? -4.470 -4.974 6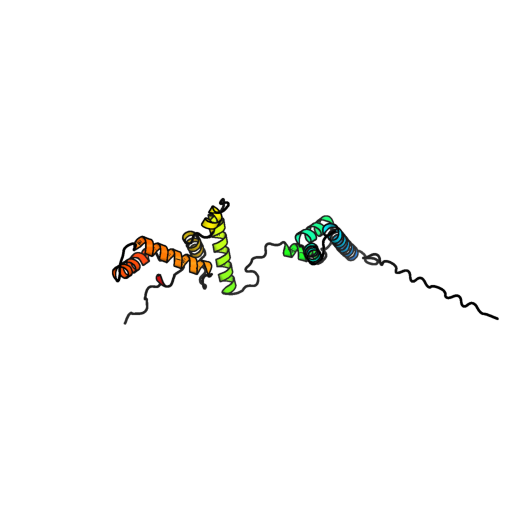.976 1.00 94.50 110 ALA A N 1
ATOM 819 C CA . ALA A 1 110 ? -5.760 -4.392 7.334 1.00 94.50 110 ALA A CA 1
ATOM 820 C C . ALA A 1 110 ? -6.402 -3.658 6.142 1.00 94.50 110 ALA A C 1
ATOM 822 O O . ALA A 1 110 ? -7.580 -3.870 5.846 1.00 94.50 110 ALA A O 1
ATOM 823 N N . LYS A 1 111 ? -5.631 -2.849 5.400 1.00 93.94 111 LYS A N 1
ATOM 824 C CA . LYS A 1 111 ? -6.101 -2.179 4.173 1.00 93.94 111 LYS A CA 1
ATOM 825 C C . LYS A 1 111 ? -6.545 -3.177 3.108 1.00 93.94 111 LYS A C 1
ATOM 827 O O . LYS A 1 111 ? -7.596 -2.994 2.495 1.00 93.94 111 LYS A O 1
ATOM 832 N N . SER A 1 112 ? -5.772 -4.240 2.906 1.00 94.69 112 SER A N 1
ATOM 833 C CA . SER A 1 112 ? -6.087 -5.297 1.943 1.00 94.69 112 SER A CA 1
ATOM 834 C C . SER A 1 112 ? -7.349 -6.062 2.343 1.00 94.69 112 SER A C 1
ATOM 836 O O . SER A 1 112 ? -8.198 -6.323 1.490 1.00 94.69 112 SER A O 1
ATOM 838 N N . CYS A 1 113 ? -7.522 -6.351 3.635 1.00 96.75 113 CYS A N 1
ATOM 839 C CA . CYS A 1 113 ? -8.733 -6.947 4.193 1.00 96.75 113 CYS A CA 1
ATOM 840 C C . CYS A 1 113 ? -9.966 -6.060 3.954 1.00 96.75 113 CYS A C 1
ATOM 842 O O . CYS A 1 113 ? -10.969 -6.533 3.412 1.00 96.75 113 CYS A O 1
ATOM 844 N N . VAL A 1 114 ? -9.883 -4.757 4.254 1.00 95.88 114 VAL A N 1
ATOM 845 C CA . VAL A 1 114 ? -10.982 -3.805 4.011 1.00 95.88 114 VAL A CA 1
ATOM 846 C C . VAL A 1 114 ? -11.311 -3.724 2.518 1.00 95.88 114 VAL A C 1
ATOM 848 O O . VAL A 1 114 ? -12.478 -3.833 2.139 1.00 95.88 114 VAL A O 1
ATOM 851 N N . ALA A 1 115 ? -10.299 -3.613 1.655 1.00 93.44 115 ALA A N 1
ATOM 852 C CA . ALA A 1 115 ? -10.485 -3.570 0.207 1.00 93.44 115 ALA A CA 1
ATOM 853 C C . ALA A 1 115 ? -11.145 -4.851 -0.334 1.00 93.44 115 ALA A C 1
ATOM 855 O O . ALA A 1 115 ? -12.028 -4.780 -1.192 1.00 93.44 115 ALA A O 1
ATOM 856 N N . ALA A 1 116 ? -10.761 -6.021 0.185 1.00 94.88 116 ALA A N 1
ATOM 857 C CA . ALA A 1 116 ? -11.372 -7.296 -0.172 1.00 94.88 116 ALA A CA 1
ATOM 858 C C . ALA A 1 116 ? -12.836 -7.377 0.287 1.00 94.88 116 ALA A C 1
ATOM 860 O O . ALA A 1 116 ? -13.701 -7.772 -0.496 1.00 94.88 116 ALA A O 1
ATOM 861 N N . ALA A 1 117 ? -13.132 -6.946 1.514 1.00 94.38 117 ALA A N 1
ATOM 862 C CA . ALA A 1 117 ? -14.489 -6.902 2.054 1.00 94.38 117 ALA A CA 1
ATOM 863 C C . ALA A 1 117 ? -15.393 -5.896 1.316 1.00 94.38 117 ALA A C 1
ATOM 865 O O . ALA A 1 117 ? -16.604 -6.093 1.233 1.00 94.38 117 ALA A O 1
ATOM 866 N N . CYS A 1 118 ? -14.804 -4.845 0.747 1.00 94.44 118 CYS A N 1
ATOM 867 C CA . CYS A 1 118 ? -15.485 -3.845 -0.070 1.00 94.44 118 CYS A CA 1
ATOM 868 C C . CYS A 1 118 ? -15.460 -4.158 -1.569 1.00 94.44 118 CYS A C 1
ATOM 870 O O . CYS A 1 118 ? -15.896 -3.351 -2.387 1.00 94.44 118 CYS A O 1
ATOM 872 N N . LYS A 1 119 ? -14.978 -5.329 -1.985 1.00 93.00 119 LYS A N 1
ATOM 873 C CA . LYS A 1 119 ? -14.905 -5.656 -3.407 1.00 93.00 119 LYS A CA 1
ATOM 874 C C . LYS A 1 119 ? -16.303 -5.657 -4.036 1.00 93.00 119 LYS A C 1
ATOM 876 O O . LYS A 1 119 ? -17.196 -6.375 -3.600 1.00 93.00 119 LYS A O 1
ATOM 881 N N . GLY A 1 120 ? -16.469 -4.876 -5.103 1.00 87.88 120 GLY A N 1
ATOM 882 C CA . GLY A 1 120 ? -17.732 -4.768 -5.842 1.00 87.88 120 GLY A CA 1
ATOM 883 C C . GLY A 1 120 ? -18.585 -3.545 -5.498 1.00 87.88 120 GLY A C 1
ATOM 884 O O . GLY A 1 120 ? -19.649 -3.386 -6.091 1.00 87.88 120 GLY A O 1
ATOM 885 N N . CYS A 1 121 ? -18.133 -2.660 -4.603 1.00 89.38 121 CYS A N 1
ATOM 886 C CA . CYS A 1 121 ? -18.748 -1.343 -4.447 1.00 89.38 121 CYS A CA 1
ATOM 887 C C . CYS A 1 121 ? -18.349 -0.366 -5.561 1.00 89.38 121 CYS A C 1
ATOM 889 O O . CYS A 1 121 ? -17.306 -0.499 -6.200 1.00 89.38 121 CYS A O 1
ATOM 891 N N . SER A 1 122 ? -19.179 0.658 -5.769 1.00 86.38 122 SER A N 1
ATOM 892 C CA . SER A 1 122 ? -18.871 1.799 -6.636 1.00 86.38 122 SER A CA 1
ATOM 893 C C . SER A 1 122 ? -19.447 3.088 -6.052 1.00 86.38 122 SER A C 1
ATOM 895 O O . SER A 1 122 ? -20.469 3.048 -5.365 1.00 86.38 122 SER A O 1
ATOM 897 N N . GLY A 1 123 ? -18.811 4.227 -6.334 1.00 89.75 123 GLY A N 1
ATOM 898 C CA . GLY A 1 123 ? -19.272 5.537 -5.865 1.00 89.75 123 GLY A CA 1
ATOM 899 C C . GLY A 1 123 ? -19.248 5.681 -4.338 1.00 89.75 123 GLY A C 1
ATOM 900 O O . GLY A 1 123 ? -18.380 5.125 -3.663 1.00 89.75 123 GLY A O 1
ATOM 901 N N . GLU A 1 124 ? -20.218 6.414 -3.789 1.00 91.44 124 GLU A N 1
ATOM 902 C CA . GLU A 1 124 ? -20.313 6.748 -2.356 1.00 91.44 124 GLU A CA 1
ATOM 903 C C . GLU A 1 124 ? -20.413 5.513 -1.451 1.00 91.44 124 GLU A C 1
ATOM 905 O O . GLU A 1 124 ? -19.849 5.487 -0.359 1.00 91.44 124 GLU A O 1
ATOM 910 N N . GLN A 1 125 ? -21.053 4.439 -1.925 1.00 89.12 125 GLN A N 1
ATOM 911 C CA . GLN A 1 125 ? -21.136 3.179 -1.177 1.00 89.12 125 GLN A CA 1
ATOM 912 C C . GLN A 1 125 ? -19.752 2.605 -0.879 1.00 89.12 125 GLN A C 1
ATOM 914 O O . GLN A 1 125 ? -19.541 1.979 0.156 1.00 89.12 125 GLN A O 1
ATOM 919 N N . CYS A 1 126 ? -18.798 2.836 -1.779 1.00 91.50 126 CYS A N 1
ATOM 920 C CA . CYS A 1 126 ? -17.437 2.367 -1.609 1.00 91.50 126 CYS A CA 1
ATOM 921 C C . CYS A 1 126 ? -16.677 3.187 -0.576 1.00 91.50 126 CYS A C 1
ATOM 923 O O . CYS A 1 126 ? -15.930 2.626 0.220 1.00 91.50 126 CYS A O 1
ATOM 925 N N . GLN A 1 127 ? -16.921 4.495 -0.535 1.00 91.81 127 GLN A N 1
ATOM 926 C CA . GLN A 1 127 ? -16.353 5.367 0.488 1.00 91.81 127 GLN A CA 1
ATOM 927 C C . GLN A 1 127 ? -16.865 4.972 1.874 1.00 91.81 127 GLN A C 1
ATOM 929 O O . GLN A 1 127 ? -16.058 4.738 2.766 1.00 91.81 127 GLN A O 1
ATOM 934 N N . LEU A 1 128 ? -18.181 4.781 2.019 1.00 93.12 128 LEU A N 1
ATOM 935 C CA . LEU A 1 128 ? -18.784 4.312 3.269 1.00 93.12 128 LEU A CA 1
ATOM 936 C C . LEU A 1 128 ? -18.254 2.934 3.676 1.00 93.12 128 LEU A C 1
ATOM 938 O O . LEU A 1 128 ? -17.919 2.720 4.832 1.00 93.12 128 LEU A O 1
ATOM 942 N N . CYS A 1 129 ? -18.124 2.007 2.724 1.00 93.19 129 CYS A N 1
ATOM 943 C CA . CYS A 1 129 ? -17.611 0.669 3.000 1.00 93.19 129 CYS A CA 1
ATOM 944 C C . CYS A 1 129 ? -16.173 0.689 3.539 1.00 93.19 129 CYS A C 1
ATOM 946 O O . CYS A 1 129 ? -15.875 -0.020 4.501 1.00 93.19 129 CYS A O 1
ATOM 948 N N . ASN A 1 130 ? -15.307 1.507 2.931 1.00 92.88 130 ASN A N 1
ATOM 949 C CA . ASN A 1 130 ? -13.901 1.648 3.317 1.00 92.88 130 ASN A CA 1
ATOM 950 C C . ASN A 1 130 ? -13.702 2.463 4.605 1.00 92.88 130 ASN A C 1
ATOM 952 O O . ASN A 1 130 ? -12.605 2.451 5.151 1.00 92.88 130 ASN A O 1
ATOM 956 N N . GLN A 1 131 ? -14.734 3.172 5.072 1.00 92.12 131 GLN A N 1
ATOM 957 C CA . GLN A 1 131 ? -14.732 3.968 6.306 1.00 92.12 131 GLN A CA 1
ATOM 958 C C . GLN A 1 131 ? -15.580 3.328 7.416 1.00 92.12 131 GLN A C 1
ATOM 960 O O . GLN A 1 131 ? -15.779 3.927 8.468 1.00 92.12 131 GLN A O 1
ATOM 965 N N . ASP A 1 132 ? -16.099 2.117 7.195 1.00 94.56 132 ASP A N 1
ATOM 966 C CA . ASP A 1 132 ? -16.886 1.404 8.194 1.00 94.56 132 ASP A CA 1
ATOM 967 C C . ASP A 1 132 ? -15.983 0.964 9.353 1.00 94.56 132 ASP A C 1
ATOM 969 O O . ASP A 1 132 ? -15.163 0.052 9.225 1.00 94.56 132 ASP A O 1
ATOM 973 N N . VAL A 1 133 ? -16.136 1.629 10.497 1.00 93.75 133 VAL A N 1
ATOM 974 C CA . VAL A 1 133 ? -15.264 1.445 11.666 1.00 93.75 133 VAL A CA 1
ATOM 975 C C . VAL A 1 133 ? -15.320 0.035 12.242 1.00 93.75 133 VAL A C 1
ATOM 977 O O . VAL A 1 133 ? -14.310 -0.463 12.731 1.00 93.75 133 VAL A O 1
ATOM 980 N N . GLN A 1 134 ? -16.463 -0.652 12.137 1.00 92.88 134 GLN A N 1
ATOM 981 C CA . GLN A 1 134 ? -16.602 -2.032 12.608 1.00 92.88 134 GLN A CA 1
ATOM 982 C C . GLN A 1 134 ? -15.826 -2.993 11.706 1.00 92.88 134 GLN A C 1
ATOM 984 O O . GLN A 1 134 ? -15.130 -3.886 12.196 1.00 92.88 134 GLN A O 1
ATOM 989 N N . ARG A 1 135 ? -15.890 -2.788 10.387 1.00 94.62 135 ARG A N 1
ATOM 990 C CA . ARG A 1 135 ? -15.109 -3.548 9.410 1.00 94.62 135 ARG A CA 1
ATOM 991 C C . ARG A 1 135 ? -13.616 -3.308 9.586 1.00 94.62 135 ARG A C 1
ATOM 993 O O . ARG A 1 135 ? -12.869 -4.281 9.641 1.00 94.62 135 ARG A O 1
ATOM 1000 N N . ILE A 1 136 ? -13.184 -2.051 9.701 1.00 95.69 136 ILE A N 1
ATOM 1001 C CA . ILE A 1 136 ? -11.762 -1.733 9.889 1.00 95.69 136 ILE A CA 1
ATOM 1002 C C . ILE A 1 136 ? -11.261 -2.352 11.198 1.00 95.69 136 ILE A C 1
ATOM 1004 O O . ILE A 1 136 ? -10.252 -3.051 11.182 1.00 95.69 136 ILE A O 1
ATOM 1008 N N . ALA A 1 137 ? -11.987 -2.182 12.309 1.00 94.19 137 ALA A N 1
ATOM 1009 C CA . ALA A 1 137 ? -11.624 -2.779 13.594 1.00 94.19 137 ALA A CA 1
ATOM 1010 C C . ALA A 1 137 ? -11.515 -4.312 13.520 1.00 94.19 137 ALA A C 1
ATOM 1012 O O . ALA A 1 137 ? -10.568 -4.879 14.061 1.00 94.19 137 ALA A O 1
ATOM 1013 N N . SER A 1 138 ? -12.437 -4.971 12.810 1.00 94.19 138 SER A N 1
ATOM 1014 C CA . SER A 1 138 ? -12.410 -6.429 12.618 1.00 94.19 138 SER A CA 1
ATOM 1015 C C . SER A 1 138 ? -11.192 -6.875 11.805 1.00 94.19 138 SER A C 1
ATOM 1017 O O . SER A 1 138 ? -10.468 -7.768 12.233 1.00 94.19 138 SER A O 1
ATOM 1019 N N . CYS A 1 139 ? -10.902 -6.207 10.683 1.00 96.12 139 CYS A N 1
ATOM 1020 C CA . CYS A 1 139 ? -9.700 -6.475 9.887 1.00 96.12 139 CYS A CA 1
ATOM 1021 C C . CYS A 1 139 ? -8.411 -6.251 10.696 1.00 96.12 139 CYS A C 1
ATOM 1023 O O . CYS A 1 139 ? -7.460 -7.022 10.589 1.00 96.12 139 CYS A O 1
ATOM 1025 N N . CYS A 1 140 ? -8.376 -5.215 11.535 1.00 95.25 140 CYS A N 1
ATOM 1026 C CA . CYS A 1 140 ? -7.240 -4.953 12.408 1.00 95.25 140 CYS A CA 1
ATOM 1027 C C . CYS A 1 140 ? -7.051 -6.041 13.478 1.00 95.25 140 CYS A C 1
ATOM 1029 O O . CYS A 1 140 ? -5.911 -6.377 13.789 1.00 95.25 140 CYS A O 1
ATOM 1031 N N . ASP A 1 141 ? -8.131 -6.617 14.017 1.00 93.12 141 ASP A N 1
ATOM 1032 C CA . ASP A 1 141 ? -8.053 -7.746 14.952 1.00 93.12 141 ASP A CA 1
ATOM 1033 C C . ASP A 1 141 ? -7.575 -9.042 14.288 1.00 93.12 141 ASP A C 1
ATOM 1035 O O . ASP A 1 141 ? -6.766 -9.764 14.876 1.00 93.12 141 ASP A O 1
ATOM 1039 N N . GLU A 1 142 ? -8.074 -9.343 13.085 1.00 92.50 142 GLU A N 1
ATOM 1040 C CA . GLU A 1 142 ? -7.701 -10.543 12.322 1.00 92.50 142 GLU A CA 1
ATOM 1041 C C . GLU A 1 142 ? -6.216 -10.547 11.955 1.00 92.50 142 GLU A C 1
ATOM 1043 O O . GLU A 1 142 ? -5.558 -11.585 12.019 1.00 92.50 142 GLU A O 1
ATOM 1048 N N . HIS A 1 143 ? -5.683 -9.369 11.636 1.00 91.44 143 HIS A N 1
ATOM 1049 C CA . HIS A 1 143 ? -4.289 -9.168 11.260 1.00 91.44 143 HIS A CA 1
ATOM 1050 C C . HIS A 1 143 ? -3.452 -8.589 12.401 1.00 91.44 143 HIS A C 1
ATOM 1052 O O . HIS A 1 143 ? -2.506 -7.853 12.163 1.00 91.44 143 HIS A O 1
ATOM 1058 N N . TYR A 1 144 ? -3.791 -8.886 13.656 1.00 88.62 144 TYR A N 1
ATOM 1059 C CA . TYR A 1 144 ? -3.046 -8.367 14.798 1.00 88.62 144 TYR A CA 1
ATOM 1060 C C . TYR A 1 144 ? -1.569 -8.787 14.768 1.00 88.62 144 TYR A C 1
ATOM 1062 O O . TYR A 1 144 ? -1.236 -9.975 14.797 1.00 88.62 144 TYR A O 1
ATOM 1070 N N . HIS A 1 145 ? -0.679 -7.799 14.829 1.00 82.88 145 HIS A N 1
ATOM 1071 C CA . HIS A 1 145 ? 0.734 -8.011 15.112 1.00 82.88 145 HIS A CA 1
ATOM 1072 C C . HIS A 1 145 ? 1.009 -7.596 16.561 1.00 82.88 145 HIS A C 1
ATOM 1074 O O . HIS A 1 145 ? 0.483 -6.593 17.032 1.00 82.88 145 HIS A O 1
ATOM 1080 N N . SER A 1 146 ? 1.851 -8.339 17.287 1.00 84.44 146 SER A N 1
ATOM 1081 C CA . SER A 1 146 ? 2.248 -8.027 18.676 1.00 84.44 146 SER A CA 1
ATOM 1082 C C . SER A 1 146 ? 3.187 -6.810 18.785 1.00 84.44 146 SER A C 1
ATOM 1084 O O . SER A 1 146 ? 4.210 -6.859 19.465 1.00 84.44 146 SER A O 1
ATOM 1086 N N . VAL A 1 147 ? 2.857 -5.732 18.080 1.00 88.31 147 VAL A N 1
ATOM 1087 C CA . VAL A 1 147 ? 3.537 -4.435 18.037 1.00 88.31 147 VAL A CA 1
ATOM 1088 C C . VAL A 1 147 ? 2.523 -3.322 18.305 1.00 88.31 147 VAL A C 1
ATOM 1090 O O . VAL A 1 147 ? 1.335 -3.584 18.493 1.00 88.31 147 VAL A O 1
ATOM 1093 N N . ASP A 1 148 ? 2.989 -2.075 18.348 1.00 90.06 148 ASP A N 1
ATOM 1094 C CA . ASP A 1 148 ? 2.094 -0.926 18.456 1.00 90.06 148 ASP A CA 1
ATOM 1095 C C . ASP A 1 148 ? 1.158 -0.856 17.229 1.00 90.06 148 ASP A C 1
ATOM 1097 O O . ASP A 1 148 ? 1.646 -0.864 16.093 1.00 90.06 148 ASP A O 1
ATOM 1101 N N . PRO A 1 149 ? -0.174 -0.808 17.419 1.00 90.88 149 PRO A N 1
ATOM 1102 C CA . PRO A 1 149 ? -1.100 -0.811 16.297 1.00 90.88 149 PRO A CA 1
ATOM 1103 C C . PRO A 1 149 ? -0.974 0.437 15.413 1.00 90.88 149 PRO A C 1
ATOM 1105 O O . PRO A 1 149 ? -0.755 1.537 15.932 1.00 90.88 149 PRO A O 1
ATOM 1108 N N . PRO A 1 150 ? -1.175 0.316 14.088 1.00 92.06 150 PRO A N 1
ATOM 1109 C CA . PRO A 1 150 ? -1.314 1.468 13.202 1.00 92.06 150 PRO A CA 1
ATOM 1110 C C . PRO A 1 150 ? -2.437 2.404 13.663 1.00 92.06 150 PRO A C 1
ATOM 1112 O O . PRO A 1 150 ? -3.445 1.954 14.216 1.00 92.06 150 PRO A O 1
ATOM 1115 N N . GLN A 1 151 ? -2.303 3.705 13.386 1.00 92.31 151 GLN A N 1
ATOM 1116 C CA . GLN A 1 151 ? -3.264 4.710 13.857 1.00 92.31 151 GLN A CA 1
ATOM 1117 C C . GLN A 1 151 ? -4.699 4.411 13.395 1.00 92.31 151 GLN A C 1
ATOM 1119 O O . GLN A 1 151 ? -5.618 4.459 14.205 1.00 92.31 151 GLN A O 1
ATOM 1124 N N . MET A 1 152 ? -4.884 3.977 12.140 1.00 92.38 152 MET A N 1
ATOM 1125 C CA . MET A 1 152 ? -6.215 3.628 11.622 1.00 92.38 152 MET A CA 1
ATOM 1126 C C . MET A 1 152 ? -6.899 2.518 12.432 1.00 92.38 152 MET A C 1
ATOM 1128 O O . MET A 1 152 ? -8.119 2.522 12.586 1.00 92.38 152 MET A O 1
ATOM 1132 N N . CYS A 1 153 ? -6.113 1.575 12.960 1.00 94.25 153 CYS A N 1
ATOM 1133 C CA . CYS A 1 153 ? -6.607 0.480 13.780 1.00 94.25 153 CYS A CA 1
ATOM 1134 C C . CYS A 1 153 ? -6.936 0.948 15.197 1.00 94.25 153 CYS A C 1
ATOM 1136 O O . CYS A 1 153 ? -7.937 0.507 15.756 1.00 94.25 153 CYS A O 1
ATOM 1138 N N . LYS A 1 154 ? -6.134 1.858 15.766 1.00 93.06 154 LYS A N 1
ATOM 1139 C CA . LYS A 1 154 ? -6.422 2.483 17.066 1.00 93.06 154 LYS A CA 1
ATOM 1140 C C . LYS A 1 154 ? -7.748 3.234 17.020 1.00 93.06 154 LYS A C 1
ATOM 1142 O O . LYS A 1 154 ? -8.645 2.906 17.792 1.00 93.06 154 LYS A O 1
ATOM 1147 N N . ASP A 1 155 ? -7.886 4.143 16.057 1.00 93.44 155 ASP A N 1
ATOM 1148 C CA . ASP A 1 155 ? -9.064 5.000 15.906 1.00 93.44 155 ASP A CA 1
ATOM 1149 C C . ASP A 1 155 ? -10.324 4.161 15.668 1.00 93.44 155 ASP A C 1
ATOM 1151 O O . ASP A 1 155 ? -11.314 4.282 16.389 1.00 93.44 155 ASP A O 1
ATOM 1155 N N . SER A 1 156 ? -10.261 3.228 14.711 1.00 94.38 156 SER A N 1
ATOM 1156 C CA . SER A 1 156 ? -11.416 2.393 14.367 1.00 94.38 156 SER A CA 1
ATOM 1157 C C . SER A 1 156 ? -11.824 1.475 15.513 1.00 94.38 156 SER A C 1
ATOM 1159 O O . SER A 1 156 ? -13.014 1.269 15.739 1.00 94.38 156 SER A O 1
ATOM 1161 N N . LYS A 1 157 ? -10.861 0.922 16.263 1.00 93.69 157 LYS A N 1
ATOM 1162 C CA . LYS A 1 157 ? -11.160 0.056 17.408 1.00 93.69 157 LYS A CA 1
ATOM 1163 C C . LYS A 1 157 ? -11.751 0.853 18.571 1.00 93.69 157 LYS A C 1
ATOM 1165 O O . LYS A 1 157 ? -12.703 0.384 19.192 1.00 93.69 157 LYS A O 1
ATOM 1170 N N . GLU A 1 158 ? -11.221 2.038 18.865 1.00 93.62 158 GLU A N 1
ATOM 1171 C CA . GLU A 1 158 ? -11.751 2.925 19.906 1.00 93.62 158 GLU A CA 1
ATOM 1172 C C . GLU A 1 158 ? -13.182 3.367 19.593 1.00 93.62 158 GLU A C 1
ATOM 1174 O O . GLU A 1 158 ? -14.069 3.270 20.449 1.00 93.62 158 GLU A O 1
ATOM 1179 N N . GLU A 1 159 ? -13.437 3.755 18.346 1.00 94.50 159 GLU A N 1
ATOM 1180 C CA . GLU A 1 159 ? -14.775 4.117 17.901 1.00 94.50 159 GLU A CA 1
ATOM 1181 C C . GLU A 1 159 ? -15.718 2.905 17.898 1.00 94.50 159 GLU A C 1
ATOM 1183 O O . GLU A 1 159 ? -16.848 2.999 18.379 1.00 94.50 159 GLU A O 1
ATOM 1188 N N . ALA A 1 160 ? -15.264 1.734 17.439 1.00 93.94 160 ALA A N 1
ATOM 1189 C CA . ALA A 1 160 ? -16.074 0.518 17.433 1.00 93.94 160 ALA A CA 1
ATOM 1190 C C . ALA A 1 160 ? -16.516 0.100 18.845 1.00 93.94 160 ALA A C 1
ATOM 1192 O O . ALA A 1 160 ? -17.683 -0.248 19.052 1.00 93.94 160 ALA A O 1
ATOM 1193 N N . VAL A 1 161 ? -15.602 0.179 19.817 1.00 93.94 161 VAL A N 1
ATOM 1194 C CA . VAL A 1 161 ? -15.877 -0.078 21.238 1.00 93.94 161 VAL A CA 1
ATOM 1195 C C . VAL A 1 161 ? -16.855 0.958 21.795 1.00 93.94 161 VAL A C 1
ATOM 1197 O O . VAL A 1 161 ? -17.828 0.592 22.458 1.00 93.94 161 VAL A O 1
ATOM 1200 N N . THR A 1 162 ? -16.637 2.241 21.503 1.00 92.94 162 THR A N 1
ATOM 1201 C CA . THR A 1 162 ? -17.513 3.334 21.952 1.00 92.94 162 THR A CA 1
ATOM 1202 C C . THR A 1 162 ? -18.931 3.166 21.413 1.00 92.94 162 THR A C 1
ATOM 1204 O O . THR A 1 162 ? -19.888 3.171 22.186 1.00 92.94 162 THR A O 1
ATOM 1207 N N . ASN A 1 163 ? -19.070 2.894 20.115 1.00 93.88 163 ASN A N 1
ATOM 1208 C CA . ASN A 1 163 ? -20.352 2.636 19.464 1.00 93.88 163 ASN A CA 1
ATOM 1209 C C . ASN A 1 163 ? -21.067 1.414 20.061 1.00 93.88 163 ASN A C 1
ATOM 1211 O O . ASN A 1 163 ? -22.291 1.426 20.225 1.00 93.88 163 ASN A O 1
ATOM 1215 N N . CYS A 1 164 ? -20.319 0.370 20.432 1.00 94.12 164 CYS A N 1
ATOM 1216 C CA . CYS A 1 164 ? -20.881 -0.787 21.122 1.00 94.12 164 CYS A CA 1
ATOM 1217 C C . CYS A 1 164 ? -21.439 -0.407 22.502 1.00 94.12 164 CYS A C 1
ATOM 1219 O O . CYS A 1 164 ? -22.596 -0.721 22.803 1.00 94.12 164 CYS A O 1
ATOM 1221 N N . PHE A 1 165 ? -20.671 0.325 23.316 1.00 93.75 165 PHE A N 1
ATOM 1222 C CA . PHE A 1 165 ? -21.143 0.801 24.618 1.00 93.75 165 PHE A CA 1
ATOM 1223 C C . PHE A 1 165 ? -22.357 1.719 24.496 1.00 93.75 165 PHE A C 1
ATOM 1225 O O . PHE A 1 165 ? -23.320 1.550 25.239 1.00 93.75 165 PHE A O 1
ATOM 1232 N N . ASP A 1 166 ? -22.355 2.651 23.548 1.00 92.38 166 ASP A N 1
ATOM 1233 C CA . ASP A 1 166 ? -23.465 3.584 23.347 1.00 92.38 166 ASP A CA 1
ATOM 1234 C C . ASP A 1 166 ? -24.732 2.886 22.837 1.00 92.38 166 ASP A C 1
ATOM 1236 O O . ASP A 1 166 ? -25.849 3.337 23.102 1.00 92.38 166 ASP A O 1
ATOM 1240 N N . SER A 1 167 ? -24.584 1.760 22.135 1.00 93.88 167 SER A N 1
ATOM 1241 C CA . SER A 1 167 ? -25.705 0.899 21.765 1.00 93.88 167 SER A CA 1
ATOM 1242 C C . SER A 1 167 ? -26.252 0.128 22.971 1.00 93.88 167 SER A C 1
ATOM 1244 O O . SER A 1 167 ? -27.462 0.146 23.203 1.00 93.88 167 SER A O 1
ATOM 1246 N N . LYS A 1 168 ? -25.379 -0.517 23.753 1.00 93.62 168 LYS A N 1
ATOM 1247 C CA . LYS A 1 168 ? -25.756 -1.389 24.880 1.00 93.62 168 LYS A CA 1
ATOM 1248 C C . LYS A 1 168 ? -26.259 -0.619 26.098 1.00 93.62 168 LYS A C 1
ATOM 1250 O O . LYS A 1 168 ? -27.199 -1.054 26.753 1.00 93.62 168 LYS A O 1
ATOM 1255 N N . CYS A 1 169 ? -25.664 0.535 26.369 1.00 93.44 169 CYS A N 1
ATOM 1256 C CA . CYS A 1 169 ? -25.952 1.374 27.529 1.00 93.44 169 CYS A CA 1
ATOM 1257 C C . CYS A 1 169 ? -26.803 2.594 27.178 1.00 93.44 169 CYS A C 1
ATOM 1259 O O . CYS A 1 169 ? -26.853 3.565 27.932 1.00 93.44 169 CYS A O 1
ATOM 1261 N N . ARG A 1 170 ? -27.492 2.575 26.034 1.00 92.38 170 ARG A N 1
ATOM 1262 C CA . ARG A 1 170 ? -28.348 3.686 25.625 1.00 92.38 170 ARG A CA 1
ATOM 1263 C C . ARG A 1 170 ? -29.396 3.989 26.700 1.00 92.38 170 ARG A C 1
ATOM 1265 O O . ARG A 1 170 ? -30.180 3.123 27.072 1.00 92.38 170 ARG A O 1
ATOM 1272 N N . GLY A 1 171 ? -29.446 5.243 27.146 1.00 87.81 171 GLY A N 1
ATOM 1273 C CA . GLY A 1 171 ? -30.435 5.709 28.124 1.00 87.81 171 GLY A CA 1
ATOM 1274 C C . GLY A 1 171 ? -30.039 5.518 29.590 1.00 87.81 171 GLY A C 1
ATOM 1275 O O . GLY A 1 171 ? -30.844 5.822 30.466 1.00 87.81 171 GLY A O 1
ATOM 1276 N N . CYS A 1 172 ? -28.817 5.061 29.877 1.00 88.81 172 CYS A N 1
ATOM 1277 C CA . CYS A 1 172 ? -28.262 5.125 31.225 1.00 88.81 172 CYS A CA 1
ATOM 1278 C C . CYS A 1 172 ? -27.987 6.586 31.648 1.00 88.81 172 CYS A C 1
ATOM 1280 O O . CYS A 1 172 ? -27.820 7.473 30.807 1.00 88.81 172 CYS A O 1
ATOM 1282 N N . GLY A 1 173 ? -27.886 6.838 32.956 1.00 84.94 173 GLY A N 1
ATOM 1283 C CA . GLY A 1 173 ? -27.435 8.121 33.501 1.00 84.94 173 GLY A CA 1
ATOM 1284 C C . GLY A 1 173 ? -26.549 7.944 34.734 1.00 84.94 173 GLY A C 1
ATOM 1285 O O . GLY A 1 173 ? -26.763 7.035 35.535 1.00 84.94 173 GLY A O 1
ATOM 1286 N N . GLY A 1 174 ? -25.549 8.815 34.893 1.00 86.38 174 GLY A N 1
ATOM 1287 C CA . GLY A 1 174 ? -24.669 8.832 36.068 1.00 86.38 174 GLY A CA 1
ATOM 1288 C C . GLY A 1 174 ? -23.917 7.514 36.291 1.00 86.38 174 GLY A C 1
ATOM 1289 O O . GLY A 1 174 ? -23.376 6.924 35.356 1.00 86.38 174 GLY A O 1
ATOM 1290 N N . GLU A 1 175 ? -23.894 7.043 37.537 1.00 86.88 175 GLU A N 1
ATOM 1291 C CA . GLU A 1 175 ? -23.215 5.807 37.959 1.00 86.88 175 GLU A CA 1
ATOM 1292 C C . GLU A 1 175 ? -23.735 4.542 37.253 1.00 86.88 175 GLU A C 1
ATOM 1294 O O . GLU A 1 175 ? -22.973 3.608 37.004 1.00 86.88 175 GLU A O 1
ATOM 1299 N N . GLN A 1 176 ? -25.003 4.533 36.829 1.00 87.19 176 GLN A N 1
ATOM 1300 C CA . GLN A 1 176 ? -25.584 3.399 36.106 1.00 87.19 176 GLN A CA 1
ATOM 1301 C C . GLN A 1 176 ? -24.936 3.200 34.731 1.00 87.19 176 GLN A C 1
ATOM 1303 O O . GLN A 1 176 ? -24.832 2.069 34.262 1.00 87.19 176 GLN A O 1
ATOM 1308 N N . CYS A 1 177 ? -24.457 4.274 34.092 1.00 89.19 177 CYS A N 1
ATOM 1309 C CA . CYS A 1 177 ? -23.701 4.152 32.846 1.00 89.19 177 CYS A CA 1
ATOM 1310 C C . CYS A 1 177 ? -22.348 3.486 33.049 1.00 89.19 177 CYS A C 1
ATOM 1312 O O . CYS A 1 177 ? -21.907 2.736 32.184 1.00 89.19 177 CYS A O 1
ATOM 1314 N N . GLN A 1 178 ? -21.683 3.769 34.170 1.00 88.69 178 GLN A N 1
ATOM 1315 C CA . GLN A 1 178 ? -20.386 3.170 34.469 1.00 88.69 178 GLN A CA 1
ATOM 1316 C C . GLN A 1 178 ? -20.549 1.670 34.699 1.00 88.69 178 GLN A C 1
ATOM 1318 O O . GLN A 1 178 ? -19.859 0.890 34.054 1.00 88.69 178 GLN A O 1
ATOM 1323 N N . LEU A 1 179 ? -21.529 1.272 35.517 1.00 89.81 179 LEU A N 1
ATOM 1324 C CA . LEU A 1 179 ? -21.849 -0.139 35.746 1.00 89.81 179 LEU A CA 1
ATOM 1325 C C . LEU A 1 179 ? -22.232 -0.854 34.448 1.00 89.81 179 LEU A C 1
ATOM 1327 O O . LEU A 1 179 ? -21.665 -1.895 34.138 1.00 89.81 179 LEU A O 1
ATOM 1331 N N . CYS A 1 180 ? -23.106 -0.251 33.636 1.00 92.31 180 CYS A N 1
ATOM 1332 C CA . CYS A 1 180 ? -23.474 -0.832 32.348 1.00 92.31 180 CYS A CA 1
ATOM 1333 C C . CYS A 1 180 ? -22.264 -1.019 31.423 1.00 92.31 180 CYS A C 1
ATOM 1335 O O . CYS A 1 180 ? -22.146 -2.053 30.769 1.00 92.31 180 CYS A O 1
ATOM 1337 N N . ARG A 1 181 ? -21.348 -0.042 31.363 1.00 91.31 181 ARG A N 1
ATOM 1338 C CA . ARG A 1 181 ? -20.127 -0.165 30.556 1.00 91.31 181 ARG A CA 1
ATOM 1339 C C . ARG A 1 181 ? -19.220 -1.271 31.087 1.00 91.31 181 ARG A C 1
ATOM 1341 O O . ARG A 1 181 ? -18.715 -2.038 30.279 1.00 91.31 181 ARG A O 1
ATOM 1348 N N . GLU A 1 182 ? -19.048 -1.400 32.403 1.00 89.94 182 GLU A N 1
ATOM 1349 C CA . GLU A 1 182 ? -18.296 -2.517 32.994 1.00 89.94 182 GLU A CA 1
ATOM 1350 C C . GLU A 1 182 ? -18.915 -3.878 32.639 1.00 89.94 182 GLU A C 1
ATOM 1352 O O . GLU A 1 182 ? -18.191 -4.771 32.198 1.00 89.94 182 GLU A O 1
ATOM 1357 N N . ASP A 1 183 ? -20.239 -4.019 32.728 1.00 90.25 183 ASP A N 1
ATOM 1358 C CA . ASP A 1 183 ? -20.945 -5.256 32.366 1.00 90.25 183 ASP A CA 1
ATOM 1359 C C . ASP A 1 183 ? -20.803 -5.569 30.864 1.00 90.25 183 ASP A C 1
ATOM 1361 O O . ASP A 1 183 ? -20.530 -6.704 30.457 1.00 90.25 183 ASP A O 1
ATOM 1365 N N . ALA A 1 184 ? -20.910 -4.535 30.027 1.00 92.00 184 ALA A N 1
ATOM 1366 C CA . ALA A 1 184 ? -20.802 -4.641 28.578 1.00 92.00 184 ALA A CA 1
ATOM 1367 C C . ALA A 1 184 ? -19.364 -4.874 28.081 1.00 92.00 184 ALA A C 1
ATOM 1369 O O . ALA A 1 184 ? -19.195 -5.243 26.918 1.00 92.00 184 ALA A O 1
ATOM 1370 N N . LYS A 1 185 ? -18.316 -4.709 28.910 1.00 90.94 185 LYS A N 1
ATOM 1371 C CA . LYS A 1 185 ? -16.916 -4.939 28.489 1.00 90.94 185 LYS A CA 1
ATOM 1372 C C . LYS A 1 185 ? -16.716 -6.336 27.917 1.00 90.94 185 LYS A C 1
ATOM 1374 O O . LYS A 1 185 ? -16.008 -6.487 26.929 1.00 90.94 185 LYS A O 1
ATOM 1379 N N . SER A 1 186 ? -17.343 -7.353 28.503 1.00 88.50 186 SER A N 1
ATOM 1380 C CA . SER A 1 186 ? -17.210 -8.737 28.026 1.00 88.50 186 SER A CA 1
ATOM 1381 C C . SER A 1 186 ? -17.669 -8.927 26.571 1.00 88.50 186 SER A C 1
ATOM 1383 O O . SER A 1 186 ? -17.126 -9.777 25.868 1.00 88.50 186 SER A O 1
ATOM 1385 N N . GLU A 1 187 ? -18.610 -8.101 26.108 1.00 90.50 187 GLU A N 1
ATOM 1386 C CA . GLU A 1 187 ? -19.163 -8.141 24.753 1.00 90.50 187 GLU A CA 1
ATOM 1387 C C . GLU A 1 187 ? -18.530 -7.102 23.816 1.00 90.50 187 GLU A C 1
ATOM 1389 O O . GLU A 1 187 ? -18.285 -7.399 22.650 1.00 90.50 187 GLU A O 1
ATOM 1394 N N . CYS A 1 188 ? -18.259 -5.888 24.305 1.00 91.38 188 CYS A N 1
ATOM 1395 C CA . CYS A 1 188 ? -17.738 -4.786 23.490 1.00 91.38 188 CYS A CA 1
ATOM 1396 C C . CYS A 1 188 ? -16.211 -4.801 23.353 1.00 91.38 188 CYS A C 1
ATOM 1398 O O . CYS A 1 188 ? -15.671 -4.284 22.380 1.00 91.38 188 CYS A O 1
ATOM 1400 N N . CYS A 1 189 ? -15.503 -5.405 24.307 1.00 90.12 189 CYS A N 1
ATOM 1401 C CA . CYS A 1 189 ? -14.046 -5.480 24.333 1.00 90.12 189 CYS A CA 1
ATOM 1402 C C . CYS A 1 189 ? -13.552 -6.855 23.880 1.00 90.12 189 CYS A C 1
ATOM 1404 O O . CYS A 1 189 ? -12.829 -7.549 24.604 1.00 90.12 189 CYS A O 1
ATOM 1406 N N . THR A 1 190 ? -13.967 -7.270 22.688 1.00 86.25 190 THR A N 1
ATOM 1407 C CA . THR A 1 190 ? -13.507 -8.506 22.046 1.00 86.25 190 THR A CA 1
ATOM 1408 C C . THR A 1 190 ? -12.297 -8.242 21.153 1.00 86.25 190 THR A C 1
ATOM 1410 O O . THR A 1 190 ? -11.927 -7.092 20.914 1.00 86.25 190 THR A O 1
ATOM 1413 N N . GLY A 1 191 ? -11.670 -9.312 20.666 1.00 84.94 191 GLY A N 1
ATOM 1414 C CA . GLY A 1 191 ? -10.524 -9.226 19.764 1.00 84.94 191 GLY A CA 1
ATOM 1415 C C . GLY A 1 191 ? -9.170 -9.169 20.470 1.00 84.94 191 GLY A C 1
ATOM 1416 O O . GLY A 1 191 ? -9.066 -9.192 21.707 1.00 84.94 191 GLY A O 1
ATOM 1417 N N . SER A 1 192 ? -8.133 -9.159 19.636 1.00 84.25 192 SER A N 1
ATOM 1418 C CA . SER A 1 192 ? -6.725 -9.145 20.037 1.00 84.25 192 SER A CA 1
ATOM 1419 C C . SER A 1 192 ? -6.280 -7.734 20.414 1.00 84.25 192 SER A C 1
ATOM 1421 O O . SER A 1 192 ? -5.505 -7.562 21.355 1.00 84.25 192 SER A O 1
ATOM 1423 N N . MET A 1 193 ? -6.815 -6.712 19.738 1.00 82.69 193 MET A N 1
ATOM 1424 C CA . MET A 1 193 ? -6.561 -5.317 20.072 1.00 82.69 193 MET A CA 1
ATOM 1425 C C . MET A 1 193 ? -7.368 -4.874 21.290 1.00 82.69 193 MET A C 1
ATOM 1427 O O . MET A 1 193 ? -8.584 -5.062 21.366 1.00 82.69 193 MET A O 1
ATOM 1431 N N . ARG A 1 194 ? -6.695 -4.207 22.229 1.00 81.94 194 ARG A N 1
ATOM 1432 C CA . ARG A 1 194 ? -7.321 -3.592 23.402 1.00 81.94 194 ARG A CA 1
ATOM 1433 C C . ARG A 1 194 ? -7.239 -2.076 23.294 1.00 81.94 194 ARG A C 1
ATOM 1435 O O . ARG A 1 194 ? -6.200 -1.536 22.932 1.00 81.94 194 ARG A O 1
ATOM 1442 N N . THR A 1 195 ? -8.346 -1.412 23.598 1.00 85.75 195 THR A N 1
ATOM 1443 C CA . THR A 1 195 ? -8.425 0.046 23.743 1.00 85.75 195 THR A CA 1
ATOM 1444 C C . THR A 1 195 ? -8.345 0.410 25.224 1.00 85.75 195 THR A C 1
ATOM 1446 O O . THR A 1 195 ? -8.675 -0.437 26.060 1.00 85.75 195 THR A O 1
ATOM 1449 N N . PRO A 1 196 ? -8.004 1.659 25.582 1.00 85.44 196 PRO A N 1
ATOM 1450 C CA . PRO A 1 196 ? -7.963 2.090 26.981 1.00 85.44 196 PRO A CA 1
ATOM 1451 C C . PRO A 1 196 ? -9.280 1.846 27.736 1.00 85.44 196 PRO A C 1
ATOM 1453 O O . PRO A 1 196 ? -9.276 1.424 28.888 1.00 85.44 196 PRO A O 1
ATOM 1456 N N . SER A 1 197 ? -10.435 2.021 27.080 1.00 84.62 197 SER A N 1
ATOM 1457 C CA . SER A 1 197 ? -11.753 1.729 27.678 1.00 84.62 197 SER A CA 1
ATOM 1458 C C . SER A 1 197 ? -11.982 0.245 27.987 1.00 84.62 197 SER A C 1
ATOM 1460 O O . SER A 1 197 ? -12.864 -0.101 28.771 1.00 84.62 197 SER A O 1
ATOM 1462 N N . CYS A 1 198 ? -11.202 -0.627 27.356 1.00 86.31 198 CYS A N 1
ATOM 1463 C CA . CYS A 1 198 ? -11.261 -2.076 27.473 1.00 86.31 198 CYS A CA 1
ATOM 1464 C C . CYS A 1 198 ? -10.148 -2.663 28.341 1.00 86.31 198 CYS A C 1
ATOM 1466 O O . CYS A 1 198 ? -10.114 -3.880 28.553 1.00 86.31 198 CYS A O 1
ATOM 1468 N N . GLU A 1 199 ? -9.246 -1.828 28.849 1.00 82.38 199 GLU A N 1
ATOM 1469 C CA . GLU A 1 199 ? -8.293 -2.232 29.865 1.00 82.38 199 GLU A CA 1
ATOM 1470 C C . GLU A 1 199 ? -9.056 -2.407 31.185 1.00 82.38 199 GLU A C 1
ATOM 1472 O O . GLU A 1 199 ? -9.734 -1.506 31.687 1.00 82.38 199 GLU A O 1
ATOM 1477 N N . SER A 1 200 ? -9.012 -3.613 31.755 1.00 63.00 200 SER A N 1
ATOM 1478 C CA . SER A 1 200 ? -9.415 -3.774 33.150 1.00 63.00 200 SER A CA 1
ATOM 1479 C C . SER A 1 200 ? -8.403 -3.051 34.027 1.00 63.00 200 SER A C 1
ATOM 1481 O O . SER A 1 200 ? -7.201 -3.154 33.788 1.00 63.00 200 SER A O 1
ATOM 1483 N N . SER A 1 201 ? -8.879 -2.420 35.099 1.00 49.44 201 SER A N 1
ATOM 1484 C CA . SER A 1 201 ? -8.077 -1.925 36.221 1.00 49.44 201 SER A CA 1
ATOM 1485 C C . SER A 1 201 ? -7.363 -3.084 36.934 1.00 49.44 201 SER A C 1
ATOM 1487 O O . SER A 1 201 ? -7.670 -3.431 38.070 1.00 49.44 201 SER A O 1
ATOM 1489 N N . ARG A 1 202 ? -6.421 -3.752 36.270 1.00 41.28 202 ARG A N 1
ATOM 1490 C CA . ARG A 1 202 ? -5.663 -4.884 36.807 1.00 41.28 202 ARG A CA 1
ATOM 1491 C C . ARG A 1 202 ? -4.423 -4.387 37.552 1.00 41.28 202 ARG A C 1
ATOM 1493 O O . ARG A 1 202 ? -3.329 -4.863 37.298 1.00 41.28 202 ARG A O 1
ATOM 1500 N N . SER A 1 203 ? -4.615 -3.446 38.481 1.00 38.09 203 SER A N 1
ATOM 1501 C CA . SER A 1 203 ? -3.548 -2.942 39.361 1.00 38.09 203 SER A CA 1
ATOM 1502 C C . SER A 1 203 ? -4.060 -2.421 40.709 1.00 38.09 203 SER A C 1
ATOM 1504 O O . SER A 1 203 ? -3.546 -1.425 41.196 1.00 38.09 203 SER A O 1
ATOM 1506 N N . ILE A 1 204 ? -5.060 -3.050 41.332 1.00 35.91 204 ILE A N 1
ATOM 1507 C CA . ILE A 1 204 ? -5.249 -2.934 42.790 1.00 35.91 204 ILE A CA 1
ATOM 1508 C C . ILE A 1 204 ? -5.694 -4.301 43.321 1.00 35.91 204 ILE A C 1
ATOM 1510 O O . ILE A 1 204 ? -6.882 -4.583 43.443 1.00 35.91 204 ILE A O 1
ATOM 1514 N N .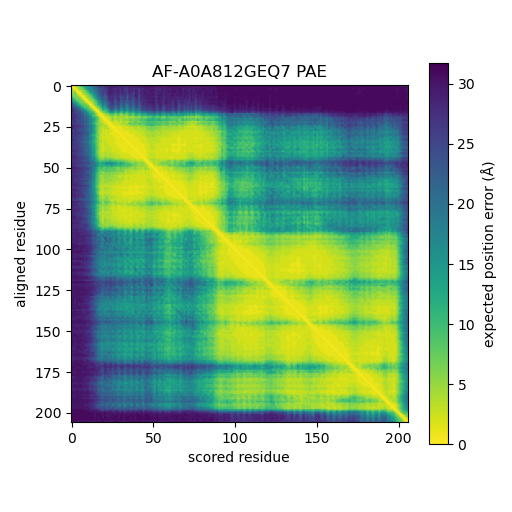 LEU A 1 205 ? -4.729 -5.168 43.613 1.00 29.06 205 LEU A N 1
ATOM 1515 C CA . LEU A 1 205 ? -4.889 -6.155 44.678 1.00 29.06 205 LEU A CA 1
ATOM 1516 C C . LEU A 1 205 ? -3.871 -5.793 45.774 1.00 29.06 205 LEU A C 1
ATOM 1518 O O . LEU A 1 205 ? -2.728 -5.501 45.415 1.00 29.06 205 LEU A O 1
ATOM 1522 N N . PRO A 1 206 ? -4.292 -5.729 47.051 1.00 39.47 206 PRO A N 1
ATOM 1523 C CA . PRO A 1 206 ? -3.412 -5.450 48.187 1.00 39.47 206 PRO A CA 1
ATOM 1524 C C . PRO A 1 206 ? -2.380 -6.557 48.429 1.00 39.47 206 PRO A C 1
ATOM 1526 O O . PRO A 1 206 ? -2.649 -7.722 48.051 1.00 39.47 206 PRO A O 1
#

Solvent-accessible surface area (backbone atoms only — not comparable to full-atom values): 12133 Å² total; per-residue (Å²): 142,80,85,84,81,82,80,80,81,79,77,80,75,80,73,78,72,59,83,54,72,90,52,64,70,69,61,26,42,33,42,51,30,47,52,49,29,52,54,42,44,56,60,74,45,58,88,54,64,74,70,56,37,53,54,49,70,66,28,35,67,58,44,34,50,30,41,62,79,46,63,65,93,58,74,71,45,66,70,41,51,50,17,54,54,71,68,45,88,73,61,94,47,68,93,51,62,74,66,59,25,49,31,40,48,31,49,53,48,23,50,50,44,40,51,60,76,40,63,88,55,64,71,69,60,33,56,52,53,72,63,34,35,61,58,46,24,50,29,35,33,76,46,60,58,105,56,74,72,40,67,73,40,51,55,19,37,46,49,38,32,49,54,40,42,54,63,76,40,60,88,54,61,74,70,55,36,54,53,42,45,62,66,41,36,78,72,45,53,54,76,76,64,77,43,82,93,54,55,73,86,86,81,82,78,136

Foldseek 3Di:
DDDDDDDDPPPPPPPPPPFLPPDDDQSSLQRVLVVQLVVQLCVQLPPDDDVSSVCSSLQLVSSCVSSVVSPRPHDHDPSNVVSVVVPPPDQPLPPDDDQSSLQSVLVVQLQVQLCVQLPPDDDPSSVCSSLQLVSSLVSSLVSPDPHDHDPSNQVSLVVQLVVQLCVQQPPDDDPRSVVSLVVCLVPSQDGPDGHPSNDDPPPDDD

pLDDT: mean 84.91, std 16.08, range [29.06, 96.75]

Radius of gyration: 32.8 Å; Cα contacts (8 Å, |Δi|>4): 162; chains: 1; bounding box: 83×58×102 Å

Secondary structure (DSSP, 8-state):
------------------TTTT--THHHHHHHHHHHHHHHHHHHTTT--THHHHHHHT-HHHHHHHHHHT--SSPPPHHHHHHHHHTS---TTTT--THHHHHHHHHHHHHHHHHHHTTT--THHHHHHHT-HHHHHHHHHHT--SSPPPHHHHHHHHHHHHHHHHHHTTT--THHHHHHHHHHHHHHS-SS---GGG--------

Sequence (206 aa):
MARALVLSLVVLSSADATPCAGLYGAESLQCAWEEDVKSCLETSCRGCGGEQCQLCREDAQIINACCQDHWHSVDPPQMCKDAKEDLKPKNPCDGLYGAESLQCAWEQDAKSCVAAACKGCSGEQCQLCNQDVQRIASCCDEHYHSVDPPQMCKDSKEEAVTNCFDSKCRGCGGEQCQLCREDAKSECCTGSMRTPSCESSRSILP